Protein AF-0000000084987066 (afdb_homodimer)

Structure (mmCIF, N/CA/C/O backbone):
data_AF-0000000084987066-model_v1
#
loop_
_entity.id
_entity.type
_entity.pdbx_description
1 polymer 'Transcriptional regulator'
#
loop_
_atom_site.group_PDB
_atom_site.id
_atom_site.type_symbol
_atom_site.label_atom_id
_atom_site.label_alt_id
_atom_site.label_comp_id
_atom_site.label_asym_id
_atom_site.label_entity_id
_atom_site.label_seq_id
_atom_site.pdbx_PDB_ins_code
_atom_site.Cartn_x
_atom_site.Cartn_y
_atom_site.Cartn_z
_atom_site.occupancy
_atom_site.B_iso_or_equiv
_atom_site.auth_seq_id
_atom_site.auth_comp_id
_atom_site.auth_asym_id
_atom_site.auth_atom_id
_atom_site.pdbx_PDB_model_num
ATOM 1 N N . MET A 1 1 ? 49.469 -10.219 14.305 1 29.17 1 MET A N 1
ATOM 2 C CA . MET A 1 1 ? 48.156 -10.141 14.938 1 29.17 1 MET A CA 1
ATOM 3 C C . MET A 1 1 ? 47.156 -9.422 14.031 1 29.17 1 MET A C 1
ATOM 5 O O . MET A 1 1 ? 47.281 -8.219 13.812 1 29.17 1 MET A O 1
ATOM 9 N N . THR A 1 2 ? 46.688 -10.094 12.914 1 31.23 2 THR A N 1
ATOM 10 C CA . THR A 1 2 ? 46 -9.719 11.695 1 31.23 2 THR A CA 1
ATOM 11 C C . THR A 1 2 ? 44.562 -9.328 12 1 31.23 2 THR A C 1
ATOM 13 O O . THR A 1 2 ? 43.781 -10.133 12.523 1 31.23 2 THR A O 1
ATOM 16 N N . GLY A 1 3 ? 44.406 -8.203 12.727 1 31.23 3 GLY A N 1
ATOM 17 C CA . GLY A 1 3 ? 43.125 -7.723 13.164 1 31.23 3 GLY A CA 1
ATOM 18 C C . GLY A 1 3 ? 42.062 -7.742 12.055 1 31.23 3 GLY A C 1
ATOM 19 O O . GLY A 1 3 ? 42.156 -6.977 11.094 1 31.23 3 GLY A O 1
ATOM 20 N N . GLY A 1 4 ? 41.562 -8.914 11.68 1 31.06 4 GLY A N 1
ATOM 21 C CA . GLY A 1 4 ? 40.594 -9.156 10.641 1 31.06 4 GLY A CA 1
ATOM 22 C C . GLY A 1 4 ? 39.312 -8.328 10.812 1 31.06 4 GLY A C 1
ATOM 23 O O . GLY A 1 4 ? 38.688 -8.375 11.867 1 31.06 4 GLY A O 1
ATOM 24 N N . ALA A 1 5 ? 39.406 -7.082 10.406 1 34.75 5 ALA A N 1
ATOM 25 C CA . ALA A 1 5 ? 38.25 -6.184 10.375 1 34.75 5 ALA A CA 1
ATOM 26 C C . ALA A 1 5 ? 36.969 -6.941 10.016 1 34.75 5 ALA A C 1
ATOM 28 O O . ALA A 1 5 ? 36.938 -7.652 9.008 1 34.75 5 ALA A O 1
ATOM 29 N N . GLU A 1 6 ? 36.25 -7.453 11.008 1 33.19 6 GLU A N 1
ATOM 30 C CA . GLU A 1 6 ? 34.906 -7.996 10.898 1 33.19 6 GLU A CA 1
ATOM 31 C C . GLU A 1 6 ? 34.031 -7.121 10.008 1 33.19 6 GLU A C 1
ATOM 33 O O . GLU A 1 6 ? 33.969 -5.906 10.195 1 33.19 6 GLU A O 1
ATOM 38 N N . ALA A 1 7 ? 34.156 -7.328 8.695 1 33.84 7 ALA A N 1
ATOM 39 C CA . ALA A 1 7 ? 33.219 -6.793 7.719 1 33.84 7 ALA A CA 1
ATOM 40 C C . ALA A 1 7 ? 31.797 -6.754 8.289 1 33.84 7 ALA A C 1
ATOM 42 O O . ALA A 1 7 ? 31.234 -7.793 8.633 1 33.84 7 ALA A O 1
ATOM 43 N N . GLY A 1 8 ? 31.5 -5.93 9.242 1 29.78 8 GLY A N 1
ATOM 44 C CA . GLY A 1 8 ? 30.156 -5.637 9.695 1 29.78 8 GLY A CA 1
ATOM 45 C C . GLY A 1 8 ? 29.109 -5.754 8.602 1 29.78 8 GLY A C 1
ATOM 46 O O . GLY A 1 8 ? 29.172 -5.023 7.605 1 29.78 8 GLY A O 1
ATOM 47 N N . ASP A 1 9 ? 28.781 -6.941 8.188 1 31.27 9 ASP A N 1
ATOM 48 C CA . ASP A 1 9 ? 27.766 -7.348 7.219 1 31.27 9 ASP A CA 1
ATOM 49 C C . ASP A 1 9 ? 26.516 -6.492 7.352 1 31.27 9 ASP A C 1
ATOM 51 O O . ASP A 1 9 ? 25.672 -6.746 8.219 1 31.27 9 ASP A O 1
ATOM 55 N N . GLY A 1 10 ? 26.641 -5.223 7.523 1 32.5 10 GLY A N 1
ATOM 56 C CA . GLY A 1 10 ? 25.531 -4.277 7.512 1 32.5 10 GLY A CA 1
ATOM 57 C C . GLY A 1 10 ? 24.359 -4.738 6.672 1 32.5 10 GLY A C 1
ATOM 58 O O . GLY A 1 10 ? 24.547 -5.27 5.574 1 32.5 10 GLY A O 1
ATOM 59 N N . ILE A 1 11 ? 23.328 -5.238 7.281 1 32.62 11 ILE A N 1
ATOM 60 C CA . ILE A 1 11 ? 22.047 -5.613 6.684 1 32.62 11 ILE A CA 1
ATOM 61 C C . ILE A 1 11 ? 21.781 -4.746 5.453 1 32.62 11 ILE A C 1
ATOM 63 O O . ILE A 1 11 ? 21.469 -3.562 5.578 1 32.62 11 ILE A O 1
ATOM 67 N N . ILE A 1 12 ? 22.625 -4.52 4.578 1 33.22 12 ILE A N 1
ATOM 68 C CA . ILE A 1 12 ? 22.359 -3.895 3.285 1 33.22 12 ILE A CA 1
ATOM 69 C C . ILE A 1 12 ? 20.953 -4.273 2.805 1 33.22 12 ILE A C 1
ATOM 71 O O . ILE A 1 12 ? 20.625 -5.457 2.732 1 33.22 12 ILE A O 1
ATOM 75 N N . PHE A 1 13 ? 19.891 -3.615 3.238 1 40.06 13 PHE A N 1
ATOM 76 C CA . PHE A 1 13 ? 18.578 -3.703 2.594 1 40.06 13 PHE A CA 1
ATOM 77 C C . PHE A 1 13 ? 18.734 -4.074 1.123 1 40.06 13 PHE A C 1
ATOM 79 O O . PHE A 1 13 ? 19.375 -3.359 0.357 1 40.06 13 PHE A O 1
ATOM 86 N N . LYS A 1 14 ? 19.047 -5.207 0.855 1 45.94 14 LYS A N 1
ATOM 87 C CA . LYS A 1 14 ? 19.141 -5.727 -0.507 1 45.94 14 LYS A CA 1
ATOM 88 C C . LYS A 1 14 ? 17.969 -5.223 -1.358 1 45.94 14 LYS A C 1
ATOM 90 O O . LYS A 1 14 ? 16.812 -5.535 -1.08 1 45.94 14 LYS A O 1
ATOM 95 N N . ARG A 1 15 ? 18.047 -3.918 -1.777 1 50.25 15 ARG A N 1
ATOM 96 C CA . ARG A 1 15 ? 17.156 -3.281 -2.744 1 50.25 15 ARG A CA 1
ATOM 97 C C . ARG A 1 15 ? 16.828 -4.234 -3.889 1 50.25 15 ARG A C 1
ATOM 99 O O . ARG A 1 15 ? 17.703 -4.887 -4.441 1 50.25 15 ARG A O 1
ATOM 106 N N . SER A 1 16 ? 15.672 -4.805 -3.793 1 58.53 16 SER A N 1
ATOM 107 C CA . SER A 1 16 ? 15.188 -5.582 -4.93 1 58.53 16 SER A CA 1
ATOM 108 C C . SER A 1 16 ? 15.398 -4.836 -6.242 1 58.53 16 SER A C 1
ATOM 110 O O . SER A 1 16 ? 15.531 -3.611 -6.25 1 58.53 16 SER A O 1
ATOM 112 N N . SER A 1 17 ? 15.773 -5.41 -7.23 1 76.38 17 SER A N 1
ATOM 113 C CA . SER A 1 17 ? 15.781 -4.816 -8.562 1 76.38 17 SER A CA 1
ATOM 114 C C . SER A 1 17 ? 14.375 -4.406 -8.992 1 76.38 17 SER A C 1
ATOM 116 O O . SER A 1 17 ? 14.211 -3.656 -9.961 1 76.38 17 SER A O 1
ATOM 118 N N . CYS A 1 18 ? 13.406 -4.711 -8.18 1 88.62 18 CYS A N 1
ATOM 119 C CA . CYS A 1 18 ? 12.039 -4.383 -8.562 1 88.62 18 CYS A CA 1
ATOM 120 C C . CYS A 1 18 ? 11.609 -3.047 -7.969 1 88.62 18 CYS A C 1
ATOM 122 O O . CYS A 1 18 ? 11.594 -2.883 -6.746 1 88.62 18 CYS A O 1
ATOM 124 N N . PRO A 1 19 ? 11.336 -2.135 -8.859 1 93.31 19 PRO A N 1
ATOM 125 C CA . PRO A 1 19 ? 10.914 -0.817 -8.383 1 93.31 19 PRO A CA 1
ATOM 126 C C . PRO A 1 19 ? 9.688 -0.884 -7.469 1 93.31 19 PRO A C 1
ATOM 128 O O . PRO A 1 19 ? 9.578 -0.102 -6.52 1 93.31 19 PRO A O 1
ATOM 131 N N . ILE A 1 20 ? 8.82 -1.782 -7.781 1 95.94 20 ILE A N 1
ATOM 132 C CA . ILE A 1 20 ? 7.625 -1.927 -6.957 1 95.94 20 ILE A CA 1
ATOM 133 C C . ILE A 1 20 ? 8.023 -2.367 -5.551 1 95.94 20 ILE A C 1
ATOM 135 O O . ILE A 1 20 ? 7.566 -1.783 -4.562 1 95.94 20 ILE A O 1
ATOM 139 N N . THR A 1 21 ? 8.836 -3.369 -5.465 1 94.38 21 THR A N 1
ATOM 140 C CA . THR A 1 21 ? 9.297 -3.857 -4.172 1 94.38 21 THR A CA 1
ATOM 141 C C . THR A 1 21 ? 9.977 -2.74 -3.383 1 94.38 21 THR A C 1
ATOM 143 O O . THR A 1 21 ? 9.719 -2.57 -2.189 1 94.38 21 THR A O 1
ATOM 146 N N . ASN A 1 22 ? 10.789 -2.031 -4.039 1 93.62 22 ASN A N 1
ATOM 147 C CA . ASN A 1 22 ? 11.508 -0.95 -3.371 1 93.62 22 ASN A CA 1
ATOM 148 C C . ASN A 1 22 ? 10.547 0.111 -2.838 1 93.62 22 ASN A C 1
ATOM 150 O O . ASN A 1 22 ? 10.711 0.597 -1.718 1 93.62 22 ASN A O 1
ATOM 154 N N . GLY A 1 23 ? 9.547 0.51 -3.648 1 96.25 23 GLY A N 1
ATOM 155 C CA . GLY A 1 23 ? 8.539 1.449 -3.184 1 96.25 23 GLY A CA 1
ATOM 156 C C . GLY A 1 23 ? 7.75 0.936 -1.991 1 96.25 23 GLY A C 1
ATOM 157 O O . GLY A 1 23 ? 7.586 1.646 -0.998 1 96.25 23 GLY A O 1
ATOM 158 N N . LEU A 1 24 ? 7.395 -0.315 -2.064 1 96.69 24 LEU A N 1
ATOM 159 C CA . LEU A 1 24 ? 6.566 -0.904 -1.02 1 96.69 24 LEU A CA 1
ATOM 160 C C . LEU A 1 24 ? 7.359 -1.083 0.27 1 96.69 24 LEU A C 1
ATOM 162 O O . LEU A 1 24 ? 6.793 -1.051 1.364 1 96.69 24 LEU A O 1
ATOM 166 N N . ASN A 1 25 ? 8.648 -1.229 0.191 1 94.44 25 ASN A N 1
ATOM 167 C CA . ASN A 1 25 ? 9.5 -1.259 1.375 1 94.44 25 ASN A CA 1
ATOM 168 C C . ASN A 1 25 ? 9.469 0.073 2.121 1 94.44 25 ASN A C 1
ATOM 170 O O . ASN A 1 25 ? 9.719 0.119 3.328 1 94.44 25 ASN A O 1
ATOM 174 N N . ILE A 1 26 ? 9.18 1.08 1.419 1 95.44 26 ILE A N 1
ATOM 175 C CA . ILE A 1 26 ? 9.227 2.42 1.994 1 95.44 26 ILE A CA 1
ATOM 176 C C . ILE A 1 26 ? 7.828 2.832 2.449 1 95.44 26 ILE A C 1
ATOM 178 O O . ILE A 1 26 ? 7.648 3.322 3.566 1 95.44 26 ILE A O 1
ATOM 182 N N . PHE A 1 27 ? 6.812 2.586 1.582 1 97.5 27 PHE A N 1
ATOM 183 C CA . PHE A 1 27 ? 5.52 3.17 1.909 1 97.5 27 PHE A CA 1
ATOM 184 C C . PHE A 1 27 ? 4.406 2.135 1.779 1 97.5 27 PHE A C 1
ATOM 186 O O . PHE A 1 27 ? 3.227 2.482 1.762 1 97.5 27 PHE A O 1
ATOM 193 N N . GLY A 1 28 ? 4.762 0.882 1.722 1 97.31 28 GLY A N 1
ATOM 194 C CA . GLY A 1 28 ? 3.793 -0.178 1.495 1 97.31 28 GLY A CA 1
ATOM 195 C C . GLY A 1 28 ? 2.99 -0.526 2.732 1 97.31 28 GLY A C 1
ATOM 196 O O . GLY A 1 28 ? 2.73 -1.701 3.002 1 97.31 28 GLY A O 1
ATOM 197 N N . ASP A 1 29 ? 2.695 0.32 3.529 1 96.38 29 ASP A N 1
ATOM 198 C CA . ASP A 1 29 ? 1.824 0.114 4.684 1 96.38 29 ASP A CA 1
ATOM 199 C C . ASP A 1 29 ? 0.725 1.172 4.738 1 96.38 29 ASP A C 1
ATOM 201 O O . ASP A 1 29 ? 0.918 2.299 4.277 1 96.38 29 ASP A O 1
ATOM 205 N N . LYS A 1 30 ? -0.384 0.82 5.367 1 96.69 30 LYS A N 1
ATOM 206 C CA . LYS A 1 30 ? -1.609 1.614 5.363 1 96.69 30 LYS A CA 1
ATOM 207 C C . LYS A 1 30 ? -1.379 2.984 5.996 1 96.69 30 LYS A C 1
ATOM 209 O O . LYS A 1 30 ? -1.751 4.008 5.422 1 96.69 30 LYS A O 1
ATOM 214 N N . TRP A 1 31 ? -0.742 3.033 7.129 1 96.75 31 TRP A N 1
ATOM 215 C CA . TRP A 1 31 ? -0.639 4.277 7.883 1 96.75 31 TRP A CA 1
ATOM 216 C C . TRP A 1 31 ? 0.273 5.273 7.168 1 96.75 31 TRP A C 1
ATOM 218 O O . TRP A 1 31 ? 0.019 6.48 7.184 1 96.75 31 TRP A O 1
ATOM 228 N N . THR A 1 32 ? 1.315 4.805 6.527 1 97.75 32 THR A N 1
ATOM 229 C CA . THR A 1 32 ? 2.184 5.684 5.754 1 97.75 32 THR A CA 1
ATOM 230 C C . THR A 1 32 ? 1.396 6.387 4.648 1 97.75 32 THR A C 1
ATOM 232 O O . THR A 1 32 ? 1.463 7.609 4.516 1 97.75 32 THR A O 1
ATOM 235 N N . LEU A 1 33 ? 0.604 5.645 4.004 1 98.31 33 LEU A N 1
ATOM 236 C CA . LEU A 1 33 ? -0.152 6.195 2.883 1 98.31 33 LEU A CA 1
ATOM 237 C C . LEU A 1 33 ? -1.27 7.105 3.377 1 98.31 33 LEU A C 1
ATOM 239 O O . LEU A 1 33 ? -1.591 8.109 2.73 1 98.31 33 LEU A O 1
ATOM 243 N N . LEU A 1 34 ? -1.86 6.828 4.52 1 97.38 34 LEU A N 1
ATOM 244 C CA . LEU A 1 34 ? -2.906 7.684 5.07 1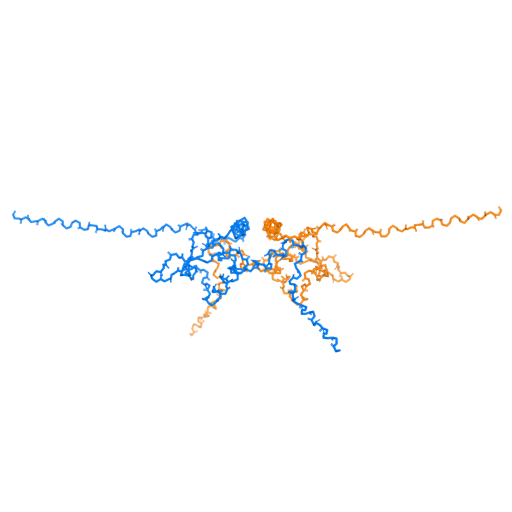 97.38 34 LEU A CA 1
ATOM 245 C C . LEU A 1 34 ? -2.324 9.008 5.555 1 97.38 34 LEU A C 1
ATOM 247 O O . LEU A 1 34 ? -2.947 10.062 5.391 1 97.38 34 LEU A O 1
ATOM 251 N N . VAL A 1 35 ? -1.15 8.945 6.113 1 98.12 35 VAL A N 1
ATOM 252 C CA . VAL A 1 35 ? -0.502 10.18 6.535 1 98.12 35 VAL A CA 1
ATOM 253 C C . VAL A 1 35 ? -0.144 11.023 5.312 1 98.12 35 VAL A C 1
ATOM 255 O O . VAL A 1 35 ? -0.321 12.242 5.316 1 98.12 35 VAL A O 1
ATOM 258 N N . ILE A 1 36 ? 0.372 10.398 4.266 1 98.44 36 ILE A N 1
ATOM 259 C CA . ILE A 1 36 ? 0.684 11.109 3.031 1 98.44 36 ILE A CA 1
ATOM 260 C C . ILE A 1 36 ? -0.589 11.727 2.455 1 98.44 36 ILE A C 1
ATOM 262 O O . ILE A 1 36 ? -0.575 12.867 1.982 1 98.44 36 ILE A O 1
ATOM 266 N N . ARG A 1 37 ? -1.688 10.992 2.479 1 97.44 37 ARG A N 1
ATOM 267 C CA . ARG A 1 37 ? -2.971 11.531 2.037 1 97.44 37 ARG A CA 1
ATOM 268 C C . ARG A 1 37 ? -3.326 12.797 2.803 1 97.44 37 ARG A C 1
ATOM 270 O O . ARG A 1 37 ? -3.717 13.805 2.201 1 97.44 37 ARG A O 1
ATOM 277 N N . ASP A 1 38 ? -3.221 12.719 4.105 1 97.5 38 ASP A N 1
ATOM 278 C CA . ASP A 1 38 ? -3.535 13.875 4.934 1 97.5 38 ASP A CA 1
ATOM 279 C C . ASP A 1 38 ? -2.658 15.07 4.562 1 97.5 38 ASP A C 1
ATOM 281 O O . ASP A 1 38 ? -3.135 16.203 4.512 1 97.5 38 ASP A O 1
ATOM 285 N N . LEU A 1 39 ? -1.396 14.805 4.309 1 98.25 39 LEU A N 1
ATOM 286 C CA . LEU A 1 39 ? -0.481 15.859 3.895 1 98.25 39 LEU A CA 1
ATOM 287 C C . LEU A 1 39 ? -0.905 16.453 2.557 1 98.25 39 LEU A C 1
ATOM 289 O O . LEU A 1 39 ? -0.875 17.672 2.375 1 98.25 39 LEU A O 1
ATOM 293 N N . VAL A 1 40 ? -1.271 15.633 1.678 1 97.31 40 VAL A N 1
ATOM 294 C CA . VAL A 1 40 ? -1.738 16.062 0.365 1 97.31 40 VAL A CA 1
ATOM 295 C C . VAL A 1 40 ? -2.996 16.922 0.52 1 97.31 40 VAL A C 1
ATOM 297 O O . VAL A 1 40 ? -3.197 17.875 -0.223 1 97.31 40 VAL A O 1
ATOM 300 N N . LEU A 1 41 ? -3.809 16.609 1.486 1 95.56 41 LEU A N 1
ATOM 301 C CA . LEU A 1 41 ? -5.062 17.312 1.735 1 95.56 41 LEU A CA 1
ATOM 302 C C . LEU A 1 41 ? -4.824 18.594 2.527 1 95.56 41 LEU A C 1
ATOM 304 O O . LEU A 1 41 ? -5.77 19.297 2.861 1 95.56 41 LEU A O 1
ATOM 308 N N . GLY A 1 42 ? -3.596 18.812 2.959 1 96.25 42 GLY A N 1
ATOM 309 C CA . GLY A 1 42 ? -3.262 20.125 3.504 1 96.25 42 GLY A CA 1
ATOM 310 C C . GLY A 1 42 ? -2.93 20.078 4.984 1 96.25 42 GLY A C 1
ATOM 311 O O . GLY A 1 42 ? -2.568 21.109 5.57 1 96.25 42 GLY A O 1
ATOM 312 N N . LYS A 1 43 ? -3.021 18.984 5.582 1 97.25 43 LYS A N 1
ATOM 313 C CA . LYS A 1 43 ? -2.611 18.875 6.98 1 97.25 43 LYS A CA 1
ATOM 314 C C . LYS A 1 43 ? -1.098 19.016 7.117 1 97.25 43 LYS A C 1
ATOM 316 O O . LYS A 1 43 ? -0.347 18.594 6.234 1 97.25 43 LYS A O 1
ATOM 321 N N . ARG A 1 44 ? -0.669 19.562 8.297 1 97.94 44 ARG A N 1
ATOM 322 C CA . ARG A 1 44 ? 0.754 19.875 8.391 1 97.94 44 ARG A CA 1
ATOM 323 C C . ARG A 1 44 ? 1.289 19.562 9.789 1 97.94 44 ARG A C 1
ATOM 325 O O . ARG A 1 44 ? 2.492 19.359 9.969 1 97.94 44 ARG A O 1
ATOM 332 N N . ARG A 1 45 ? 0.417 19.547 10.773 1 98 45 ARG A N 1
ATOM 333 C CA . ARG A 1 45 ? 0.875 19.438 12.156 1 98 45 ARG A CA 1
ATOM 334 C C . ARG A 1 45 ? 0.387 18.156 12.805 1 98 45 ARG A C 1
ATOM 336 O O . ARG A 1 45 ? -0.592 17.547 12.352 1 98 45 ARG A O 1
ATOM 343 N N . TYR A 1 46 ? 1.085 17.797 13.953 1 97.56 46 TYR A N 1
ATOM 344 C CA . TYR A 1 46 ? 0.771 16.562 14.664 1 97.56 46 TYR A CA 1
ATOM 345 C C . TYR A 1 46 ? -0.702 16.516 15.047 1 97.56 46 TYR A C 1
ATOM 347 O O . TYR A 1 46 ? -1.368 15.5 14.852 1 97.56 46 TYR A O 1
ATOM 355 N N . ALA A 1 47 ? -1.162 17.609 15.492 1 96.5 47 ALA A N 1
ATOM 356 C CA . ALA A 1 47 ? -2.549 17.688 15.945 1 96.5 47 ALA A CA 1
ATOM 357 C C . ALA A 1 47 ? -3.518 17.469 14.781 1 96.5 47 ALA A C 1
ATOM 359 O O . ALA A 1 47 ? -4.598 16.906 14.969 1 96.5 47 ALA A O 1
ATOM 360 N N . ASP A 1 48 ? -3.156 17.953 13.578 1 96.69 48 ASP A N 1
ATOM 361 C CA . ASP A 1 48 ? -3.977 17.766 12.383 1 96.69 48 ASP A CA 1
ATOM 362 C C . ASP A 1 48 ? -4.125 16.281 12.062 1 96.69 48 ASP A C 1
ATOM 364 O O . ASP A 1 48 ? -5.223 15.805 11.773 1 96.69 48 ASP A O 1
ATOM 368 N N . PHE A 1 49 ? -3.004 15.523 12.188 1 97.44 49 PHE A N 1
ATOM 369 C CA . PHE A 1 49 ? -2.959 14.125 11.789 1 97.44 49 PHE A CA 1
ATOM 370 C C . PHE A 1 49 ? -3.742 13.258 12.773 1 97.44 49 PHE A C 1
ATOM 372 O O . PHE A 1 49 ? -4.492 12.375 12.359 1 97.44 49 PHE A O 1
ATOM 379 N N . ILE A 1 50 ? -3.549 13.562 14.031 1 96.12 50 ILE A N 1
ATOM 380 C CA . ILE A 1 50 ? -4.129 12.711 15.062 1 96.12 50 ILE A CA 1
ATOM 381 C C . ILE A 1 50 ? -5.648 12.852 15.062 1 96.12 50 ILE A C 1
ATOM 383 O O . ILE A 1 50 ? -6.367 11.977 15.547 1 96.12 50 ILE A O 1
ATOM 387 N N . SER A 1 51 ? -6.195 13.945 14.469 1 94 51 SER A N 1
ATOM 388 C CA . SER A 1 51 ? -7.625 14.227 14.461 1 94 51 SER A CA 1
ATOM 389 C C . SER A 1 51 ? -8.312 13.602 13.258 1 94 51 SER A C 1
ATOM 391 O O . SER A 1 51 ? -9.531 13.672 13.125 1 94 51 SER A O 1
ATOM 393 N N . SER A 1 52 ? -7.547 12.992 12.406 1 92.38 52 SER A N 1
ATOM 394 C CA . SER A 1 52 ? -8.148 12.359 11.234 1 92.38 52 SER A CA 1
ATOM 395 C C . SER A 1 52 ? -9.133 11.266 11.648 1 92.38 52 SER A C 1
ATOM 397 O O . SER A 1 52 ? -8.938 10.602 12.664 1 92.38 52 SER A O 1
ATOM 399 N N . PRO A 1 53 ? -10.125 10.977 10.797 1 89.75 53 PRO A N 1
ATOM 400 C CA . PRO A 1 53 ? -11.219 10.078 11.164 1 89.75 53 PRO A CA 1
ATOM 401 C C . PRO A 1 53 ? -10.75 8.625 11.328 1 89.75 53 PRO A C 1
ATOM 403 O O . PRO A 1 53 ? -11.422 7.832 11.992 1 89.75 53 PRO A O 1
ATOM 406 N N . GLU A 1 54 ? -9.648 8.312 10.766 1 90.44 54 GLU A N 1
ATOM 407 C CA . GLU A 1 54 ? -9.172 6.934 10.859 1 90.44 54 GLU A CA 1
ATOM 408 C C . GLU A 1 54 ? -8.664 6.617 12.266 1 90.44 54 GLU A C 1
ATOM 410 O O . GLU A 1 54 ? -8.445 5.449 12.602 1 90.44 54 GLU A O 1
ATOM 415 N N . ASN A 1 55 ? -8.469 7.598 13.047 1 91.44 55 ASN A N 1
ATOM 416 C CA . ASN A 1 55 ? -8.148 7.461 14.461 1 91.44 55 ASN A CA 1
ATOM 417 C C . ASN A 1 55 ? -6.852 6.68 14.672 1 91.44 55 ASN A C 1
ATOM 419 O O . ASN A 1 55 ? -6.82 5.711 15.43 1 91.44 55 ASN A O 1
ATOM 423 N N . ILE A 1 56 ? -5.859 7.18 14.094 1 94.5 56 ILE A N 1
ATOM 424 C CA . ILE A 1 56 ? -4.535 6.594 14.258 1 94.5 56 ILE A CA 1
ATOM 425 C C . ILE A 1 56 ? -4.062 6.781 15.703 1 94.5 56 ILE A C 1
ATOM 427 O O . ILE A 1 56 ? -4.266 7.844 16.297 1 94.5 56 ILE A O 1
ATOM 431 N N . ALA A 1 57 ? -3.49 5.738 16.312 1 96.75 57 ALA A N 1
ATOM 432 C CA . ALA A 1 57 ? -2.91 5.863 17.641 1 96.75 57 ALA A CA 1
ATOM 433 C C . ALA A 1 57 ? -1.713 6.809 17.641 1 96.75 57 ALA A C 1
ATOM 435 O O . ALA A 1 57 ? -0.923 6.812 16.688 1 96.75 57 ALA A O 1
ATOM 436 N N . SER A 1 58 ? -1.561 7.52 18.766 1 96.69 58 SER A N 1
ATOM 437 C CA . SER A 1 58 ? -0.526 8.547 18.844 1 96.69 58 SER A CA 1
ATOM 438 C C . SER A 1 58 ? 0.863 7.949 18.656 1 96.69 58 SER A C 1
ATOM 440 O O . SER A 1 58 ? 1.712 8.547 17.984 1 96.69 58 SER A O 1
ATOM 442 N N . ASN A 1 59 ? 1.129 6.844 19.25 1 97.25 59 ASN A N 1
ATOM 443 C CA . ASN A 1 59 ? 2.445 6.23 19.125 1 97.25 59 ASN A CA 1
ATOM 444 C C . ASN A 1 59 ? 2.709 5.77 17.688 1 97.25 59 ASN A C 1
ATOM 446 O O . ASN A 1 59 ? 3.84 5.848 17.203 1 97.25 59 ASN A O 1
ATOM 450 N N . ILE A 1 60 ? 1.67 5.262 17.062 1 97.25 60 ILE A N 1
ATOM 451 C CA . ILE A 1 60 ? 1.808 4.84 15.664 1 97.25 60 ILE A CA 1
ATOM 452 C C . ILE A 1 60 ? 2.062 6.059 14.781 1 97.25 60 ILE A C 1
ATOM 454 O O . ILE A 1 60 ? 2.92 6.02 13.898 1 97.25 60 ILE A O 1
ATOM 458 N N . LEU A 1 61 ? 1.337 7.082 15.039 1 97.94 61 LEU A N 1
ATOM 459 C CA . LEU A 1 61 ? 1.517 8.305 14.258 1 97.94 61 LEU A CA 1
ATOM 460 C C . LEU A 1 61 ? 2.945 8.82 14.383 1 97.94 61 LEU A C 1
ATOM 462 O O . LEU A 1 61 ? 3.584 9.148 13.383 1 97.94 61 LEU A O 1
ATOM 466 N N . ALA A 1 62 ? 3.43 8.938 15.617 1 97.88 62 ALA A N 1
ATOM 467 C CA . ALA A 1 62 ? 4.785 9.43 15.859 1 97.88 62 ALA A CA 1
ATOM 468 C C . ALA A 1 62 ? 5.812 8.594 15.102 1 97.88 62 ALA A C 1
ATOM 470 O O . ALA A 1 62 ? 6.715 9.133 14.461 1 97.88 62 ALA A O 1
ATOM 471 N N . ASP A 1 63 ? 5.68 7.348 15.188 1 97.62 63 ASP A N 1
ATOM 472 C CA . ASP A 1 63 ? 6.57 6.418 14.5 1 97.62 63 ASP A CA 1
ATOM 473 C C . ASP A 1 63 ? 6.504 6.613 12.992 1 97.62 63 ASP A C 1
ATOM 475 O O . ASP A 1 63 ? 7.535 6.633 12.312 1 97.62 63 ASP A O 1
ATOM 479 N N . ARG A 1 64 ? 5.328 6.758 12.445 1 97.5 64 ARG A N 1
ATOM 480 C CA . ARG A 1 64 ? 5.148 6.918 11.008 1 97.5 64 ARG A CA 1
ATOM 481 C C . ARG A 1 64 ? 5.77 8.227 10.523 1 97.5 64 ARG A C 1
ATOM 483 O O . ARG A 1 64 ? 6.41 8.258 9.469 1 97.5 64 ARG A O 1
ATOM 490 N N . LEU A 1 65 ? 5.535 9.258 11.227 1 98.06 65 LEU A N 1
ATOM 491 C CA . LEU A 1 65 ? 6.109 10.547 10.844 1 98.06 65 LEU A CA 1
ATOM 492 C C . LEU A 1 65 ? 7.633 10.477 10.836 1 98.06 65 LEU A C 1
ATOM 494 O O . LEU A 1 65 ? 8.273 11.008 9.922 1 98.06 65 LEU A O 1
ATOM 498 N N . LYS A 1 66 ? 8.195 9.852 11.82 1 97.75 66 LYS A N 1
ATOM 499 C CA . LYS A 1 66 ? 9.648 9.672 11.875 1 97.75 66 LYS A CA 1
ATOM 500 C C . LYS A 1 66 ? 10.141 8.852 10.688 1 97.75 66 LYS A C 1
ATOM 502 O O . LYS A 1 66 ? 11.141 9.203 10.055 1 97.75 66 LYS A O 1
ATOM 507 N N . ARG A 1 67 ? 9.469 7.809 10.375 1 97.44 67 ARG A N 1
ATOM 508 C CA . ARG A 1 67 ? 9.836 6.945 9.258 1 97.44 67 ARG A CA 1
ATOM 509 C C . ARG A 1 67 ? 9.742 7.695 7.93 1 97.44 67 ARG A C 1
ATOM 511 O O . ARG A 1 67 ? 10.594 7.531 7.059 1 97.44 67 ARG A O 1
ATOM 518 N N . LEU A 1 68 ? 8.703 8.445 7.805 1 98.12 68 LEU A N 1
ATOM 519 C CA . LEU A 1 68 ? 8.523 9.234 6.586 1 98.12 68 LEU A CA 1
ATOM 520 C C . LEU A 1 68 ? 9.648 10.242 6.418 1 98.12 68 LEU A C 1
ATOM 522 O O . LEU A 1 68 ? 10.117 10.469 5.301 1 98.12 68 LEU A O 1
ATOM 526 N N . GLU A 1 69 ? 9.992 10.844 7.539 1 98.19 69 GLU A N 1
ATOM 527 C CA . GLU A 1 69 ? 11.102 11.797 7.504 1 98.19 69 GLU A CA 1
ATOM 528 C C . GLU A 1 69 ? 12.414 11.102 7.148 1 98.19 69 GLU A C 1
ATOM 530 O O . GLU A 1 69 ? 13.156 11.57 6.285 1 98.19 69 GLU A O 1
ATOM 535 N N . THR A 1 70 ? 12.719 9.977 7.773 1 97.25 70 THR A N 1
ATOM 536 C CA . THR A 1 70 ? 13.938 9.211 7.543 1 97.25 70 THR A CA 1
ATOM 537 C C . THR A 1 70 ? 14.016 8.742 6.094 1 97.25 70 THR A C 1
ATOM 539 O O . THR A 1 70 ? 15.094 8.719 5.496 1 97.25 70 THR A O 1
ATOM 542 N N . ALA A 1 71 ? 12.844 8.406 5.5 1 96.81 71 ALA A N 1
ATOM 543 C CA . ALA A 1 71 ? 12.781 7.91 4.129 1 96.81 71 ALA A CA 1
ATOM 544 C C . ALA A 1 71 ? 12.836 9.055 3.123 1 96.81 71 ALA A C 1
ATOM 546 O O . ALA A 1 71 ? 12.883 8.828 1.912 1 96.81 71 ALA A O 1
ATOM 547 N N . GLY A 1 72 ? 12.758 10.258 3.629 1 97.75 72 GLY A N 1
ATOM 548 C CA . GLY A 1 72 ? 12.883 11.43 2.771 1 97.75 72 GLY A CA 1
ATOM 549 C C . GLY A 1 72 ? 11.578 11.805 2.086 1 97.75 72 GLY A C 1
ATOM 550 O O . GLY A 1 72 ? 11.586 12.523 1.084 1 97.75 72 GLY A O 1
ATOM 551 N N . LEU A 1 73 ? 10.508 11.32 2.557 1 98.5 73 LEU A N 1
ATOM 552 C CA . LEU A 1 73 ? 9.211 11.625 1.959 1 98.5 73 LEU A CA 1
ATOM 553 C C . LEU A 1 73 ? 8.641 12.914 2.533 1 98.5 73 LEU A C 1
ATOM 555 O O . LEU A 1 73 ? 7.816 13.57 1.896 1 98.5 73 LEU A O 1
ATOM 559 N N . VAL A 1 74 ? 9.023 13.227 3.779 1 98.5 74 VAL A N 1
ATOM 560 C CA . VAL A 1 74 ? 8.531 14.414 4.477 1 98.5 74 VAL A CA 1
ATOM 561 C C . VAL A 1 74 ? 9.695 15.133 5.156 1 98.5 74 VAL A C 1
ATOM 563 O O . VAL A 1 74 ? 10.711 14.508 5.48 1 98.5 74 VAL A O 1
ATOM 566 N N . CYS A 1 75 ? 9.531 16.359 5.234 1 98.38 75 CYS A N 1
ATOM 567 C CA . CYS A 1 75 ? 10.469 17.188 5.988 1 98.38 75 CYS A CA 1
ATOM 568 C C . CYS A 1 75 ? 9.789 17.844 7.18 1 98.38 75 CYS A C 1
ATOM 570 O O . CYS A 1 75 ? 8.688 18.391 7.051 1 98.38 75 CYS A O 1
ATOM 572 N N . ARG A 1 76 ? 10.406 17.703 8.32 1 97.75 76 ARG A N 1
ATOM 573 C CA . ARG A 1 76 ? 9.953 18.406 9.516 1 97.75 76 ARG A CA 1
ATOM 574 C C . ARG A 1 76 ? 10.625 19.766 9.641 1 97.75 76 ARG A C 1
ATOM 576 O O . ARG A 1 76 ? 11.852 19.859 9.602 1 97.75 76 ARG A O 1
ATOM 583 N N . ARG A 1 77 ? 9.844 20.766 9.773 1 97.44 77 ARG A N 1
ATOM 584 C CA . ARG A 1 77 ? 10.469 22.078 9.875 1 97.44 77 ARG A CA 1
ATOM 585 C C . ARG A 1 77 ? 9.812 22.906 10.969 1 97.44 77 ARG A C 1
ATOM 587 O O . ARG A 1 77 ? 8.641 22.703 11.305 1 97.44 77 ARG A O 1
ATOM 594 N N . VAL A 1 78 ? 10.57 23.875 11.477 1 97.06 78 VAL A N 1
ATOM 595 C CA . VAL A 1 78 ? 10.062 24.797 12.492 1 97.06 78 VAL A CA 1
ATOM 596 C C . VAL A 1 78 ? 9.211 25.875 11.836 1 97.06 78 VAL A C 1
ATOM 598 O O . VAL A 1 78 ? 9.648 26.531 10.898 1 97.06 78 VAL A O 1
ATOM 601 N N . TYR A 1 79 ? 7.984 26.031 12.289 1 96 79 TYR A N 1
ATOM 602 C CA . TYR A 1 79 ? 7.141 27.078 11.727 1 96 79 TYR A CA 1
ATOM 603 C C . TYR A 1 79 ? 6.887 28.188 12.742 1 96 79 TYR A C 1
ATOM 605 O O . TYR A 1 79 ? 6.375 29.25 12.398 1 96 79 TYR A O 1
ATOM 613 N N . GLN A 1 80 ? 7.156 27.938 13.992 1 95.56 80 GLN A N 1
ATOM 614 C CA . GLN A 1 80 ? 7.102 28.906 15.086 1 95.56 80 GLN A CA 1
ATOM 615 C C . GLN A 1 80 ? 8.32 28.766 15.992 1 95.56 80 GLN A C 1
ATOM 617 O O . GLN A 1 80 ? 8.695 27.656 16.375 1 95.56 80 GLN A O 1
ATOM 622 N N . GLN A 1 81 ? 8.938 29.828 16.297 1 96.19 81 GLN A N 1
ATOM 623 C CA . GLN A 1 81 ? 10.188 29.781 17.062 1 96.19 81 GLN A CA 1
ATOM 624 C C . GLN A 1 81 ? 9.93 29.906 18.562 1 96.19 81 GLN A C 1
ATOM 626 O O . GLN A 1 81 ? 10.641 29.312 19.359 1 96.19 81 GLN A O 1
ATOM 631 N N . LYS A 1 82 ? 8.867 30.688 18.938 1 94 82 LYS A N 1
ATOM 632 C CA . LYS A 1 82 ? 8.586 30.906 20.359 1 94 82 LYS A CA 1
ATOM 633 C C . LYS A 1 82 ? 7.098 30.703 20.656 1 94 82 LYS A C 1
ATOM 635 O O . LYS A 1 82 ? 6.27 31.531 20.281 1 94 82 LYS A O 1
ATOM 640 N N . PRO A 1 83 ? 6.66 29.672 21.312 1 96.25 83 PRO A N 1
ATOM 641 C CA . PRO A 1 83 ? 7.48 28.484 21.516 1 96.25 83 PRO A CA 1
ATOM 642 C C . PRO A 1 83 ? 7.801 27.75 20.219 1 96.25 83 PRO A C 1
ATOM 644 O O . PRO A 1 83 ? 7.168 28 19.188 1 96.25 83 PRO A O 1
ATOM 647 N N . VAL A 1 84 ? 8.836 26.922 20.312 1 97.25 84 VAL A N 1
ATOM 648 C CA . VAL A 1 84 ? 9.227 26.203 19.109 1 97.25 84 VAL A CA 1
ATOM 649 C C . VAL A 1 84 ? 8.125 25.219 18.719 1 97.25 84 VAL A C 1
ATOM 651 O O . VAL A 1 84 ? 7.668 24.422 19.547 1 97.25 84 VAL A O 1
ATOM 654 N N . ARG A 1 85 ? 7.609 25.344 17.547 1 96.75 85 ARG A N 1
ATOM 655 C CA . ARG A 1 85 ? 6.613 24.438 17 1 96.75 85 ARG A CA 1
ATOM 656 C C . ARG A 1 85 ? 7.035 23.922 15.625 1 96.75 85 ARG A C 1
ATOM 658 O O . ARG A 1 85 ? 7.691 24.641 14.867 1 96.75 85 ARG A O 1
ATOM 665 N N . TYR A 1 86 ? 6.582 22.688 15.328 1 97.75 86 TYR A N 1
ATOM 666 C CA . TYR A 1 86 ? 7.023 22.016 14.109 1 97.75 86 TYR A CA 1
ATOM 667 C C . TYR A 1 86 ? 5.84 21.703 13.203 1 97.75 86 TYR A C 1
ATOM 669 O O . TYR A 1 86 ? 4.719 21.516 13.68 1 97.75 86 TYR A O 1
ATOM 677 N N . GLU A 1 87 ? 6.129 21.719 11.898 1 98.44 87 GLU A N 1
ATOM 678 C CA . GLU A 1 87 ? 5.176 21.234 10.906 1 98.44 87 GLU A CA 1
ATOM 679 C C . GLU A 1 87 ? 5.84 20.266 9.93 1 98.44 87 GLU A C 1
ATOM 681 O O . GLU A 1 87 ? 7.07 20.188 9.867 1 98.44 87 GLU A O 1
ATOM 686 N N . TYR A 1 88 ? 5.086 19.547 9.25 1 98.56 88 TYR A N 1
ATOM 687 C CA . TYR A 1 88 ? 5.547 18.562 8.273 1 98.56 88 TYR A CA 1
ATOM 688 C C . TYR A 1 88 ? 5.121 18.969 6.863 1 98.56 88 TYR A C 1
ATOM 690 O O . TYR A 1 88 ? 3.973 19.359 6.645 1 98.56 88 TYR A O 1
ATOM 698 N N . VAL A 1 89 ? 6.055 18.828 5.957 1 98.38 89 VAL A N 1
ATOM 699 C CA . VAL A 1 89 ? 5.785 19.172 4.566 1 98.38 89 VAL A CA 1
ATOM 700 C C . VAL A 1 89 ? 6.289 18.062 3.645 1 98.38 89 VAL A C 1
ATOM 702 O O . VAL A 1 89 ? 7.34 17.469 3.895 1 98.38 89 VAL A O 1
ATOM 705 N N . LEU A 1 90 ? 5.57 17.859 2.566 1 98.5 90 LEU A N 1
ATOM 706 C CA . LEU A 1 90 ? 5.973 16.844 1.601 1 98.5 90 LEU A CA 1
ATOM 707 C C . LEU A 1 90 ? 7.215 17.281 0.831 1 98.5 90 LEU A C 1
ATOM 709 O O . LEU A 1 90 ? 7.324 18.453 0.442 1 98.5 90 LEU A O 1
ATOM 713 N N . THR A 1 91 ? 8.133 16.359 0.689 1 98.5 91 THR A N 1
ATOM 714 C CA . THR A 1 91 ? 9.195 16.562 -0.286 1 98.5 91 THR A CA 1
ATOM 715 C C . THR A 1 91 ? 8.719 16.203 -1.691 1 98.5 91 THR A C 1
ATOM 717 O O . THR A 1 91 ? 7.551 15.844 -1.883 1 98.5 91 THR A O 1
ATOM 720 N N . GLU A 1 92 ? 9.672 16.344 -2.678 1 97.94 92 GLU A N 1
ATOM 721 C CA . GLU A 1 92 ? 9.344 15.883 -4.023 1 97.94 92 GLU A CA 1
ATOM 722 C C . GLU A 1 92 ? 9.047 14.383 -4.039 1 97.94 92 GLU A C 1
ATOM 724 O O . GLU A 1 92 ? 8.086 13.945 -4.664 1 97.94 92 GLU A O 1
ATOM 729 N N . LYS A 1 93 ? 9.875 13.664 -3.357 1 97.94 93 LYS A N 1
ATOM 730 C CA . LYS A 1 93 ? 9.711 12.219 -3.23 1 97.94 93 LYS A CA 1
ATOM 731 C C . LYS A 1 93 ? 8.344 11.867 -2.645 1 97.94 93 LYS A C 1
ATOM 733 O O . LYS A 1 93 ? 7.691 10.922 -3.094 1 97.94 93 LYS A O 1
ATOM 738 N N . GLY A 1 94 ? 7.922 12.594 -1.653 1 98.5 94 GLY A N 1
ATOM 739 C CA . GLY A 1 94 ? 6.613 12.414 -1.042 1 98.5 94 GLY A CA 1
ATOM 740 C C . GLY A 1 94 ? 5.473 12.828 -1.95 1 98.5 94 GLY A C 1
ATOM 741 O O . GLY A 1 94 ? 4.465 12.117 -2.051 1 98.5 94 GLY A O 1
ATOM 742 N N . ASN A 1 95 ? 5.633 13.945 -2.596 1 98.38 95 ASN A N 1
ATOM 743 C CA . ASN A 1 95 ? 4.613 14.469 -3.496 1 98.38 95 ASN A CA 1
ATOM 744 C C . ASN A 1 95 ? 4.348 13.516 -4.66 1 98.38 95 ASN A C 1
ATOM 746 O O . ASN A 1 95 ? 3.219 13.422 -5.148 1 98.38 95 ASN A O 1
ATOM 750 N N . ASP A 1 96 ? 5.367 12.836 -5.023 1 98.5 96 ASP A N 1
ATOM 751 C CA . ASP A 1 96 ? 5.27 11.945 -6.176 1 98.5 96 ASP A CA 1
ATOM 752 C C . ASP A 1 96 ? 4.449 10.703 -5.84 1 98.5 96 ASP A C 1
ATOM 754 O O . ASP A 1 96 ? 4.215 9.859 -6.703 1 98.5 96 ASP A O 1
ATOM 758 N N . LEU A 1 97 ? 3.91 10.633 -4.676 1 98.62 97 LEU A N 1
ATOM 759 C CA . LEU A 1 97 ? 3.016 9.547 -4.309 1 98.62 97 LEU A CA 1
ATOM 760 C C . LEU A 1 97 ? 1.564 9.906 -4.605 1 98.62 97 LEU A C 1
ATOM 762 O O . LEU A 1 97 ? 0.674 9.062 -4.5 1 98.62 97 LEU A O 1
ATOM 766 N N . LYS A 1 98 ? 1.317 11.094 -4.984 1 98.62 98 LYS A N 1
ATOM 767 C CA . LYS A 1 98 ? -0.038 11.539 -5.301 1 98.62 98 LYS A CA 1
ATOM 768 C C . LYS A 1 98 ? -0.688 10.617 -6.336 1 98.62 98 LYS A C 1
ATOM 770 O O . LYS A 1 98 ? -1.832 10.195 -6.16 1 98.62 98 LYS A O 1
ATOM 775 N N . PRO A 1 99 ? 0.04 10.234 -7.422 1 98.75 99 PRO A N 1
ATOM 776 C CA . PRO A 1 99 ? -0.587 9.336 -8.398 1 98.75 99 PRO A CA 1
ATOM 777 C C . PRO A 1 99 ? -0.959 7.984 -7.793 1 98.75 99 PRO A C 1
ATOM 779 O O . PRO A 1 99 ? -1.947 7.371 -8.203 1 98.75 99 PRO A O 1
ATOM 782 N N . VAL A 1 100 ? -0.202 7.512 -6.902 1 98.81 100 VAL A N 1
ATOM 783 C CA . VAL A 1 100 ? -0.509 6.258 -6.215 1 98.81 100 VAL A CA 1
ATOM 784 C C . VAL A 1 100 ? -1.811 6.406 -5.43 1 98.81 100 VAL A C 1
ATOM 786 O O . VAL A 1 100 ? -2.711 5.57 -5.547 1 98.81 100 VAL A O 1
ATOM 789 N N . LEU A 1 101 ? -1.937 7.48 -4.664 1 98.56 101 LEU A N 1
ATOM 790 C CA . LEU A 1 101 ? -3.143 7.742 -3.887 1 98.56 101 LEU A CA 1
ATOM 791 C C . LEU A 1 101 ? -4.355 7.891 -4.797 1 98.56 101 LEU A C 1
ATOM 793 O O . LEU A 1 101 ? -5.445 7.422 -4.469 1 98.56 101 LEU A O 1
ATOM 797 N N . GLU A 1 102 ? -4.156 8.555 -5.879 1 98.38 102 GLU A N 1
ATOM 798 C CA . GLU A 1 102 ? -5.246 8.742 -6.832 1 98.38 102 GLU A CA 1
ATOM 799 C C . GLU A 1 102 ? -5.73 7.406 -7.383 1 98.38 102 GLU A C 1
ATOM 801 O O . GLU A 1 102 ? -6.938 7.191 -7.531 1 98.38 102 GLU A O 1
ATOM 806 N N . ALA A 1 103 ? -4.805 6.535 -7.719 1 98.69 103 ALA A N 1
ATOM 807 C CA . ALA A 1 103 ? -5.172 5.211 -8.211 1 98.69 103 ALA A CA 1
ATOM 808 C C . ALA A 1 103 ? -5.938 4.422 -7.156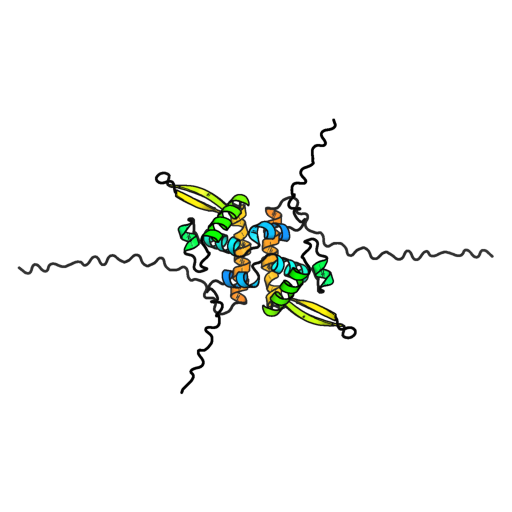 1 98.69 103 ALA A C 1
ATOM 810 O O . ALA A 1 103 ? -6.918 3.744 -7.465 1 98.69 103 ALA A O 1
ATOM 811 N N . ILE A 1 104 ? -5.527 4.543 -5.98 1 98.25 104 ILE A N 1
ATOM 812 C CA . ILE A 1 104 ? -6.215 3.865 -4.887 1 98.25 104 ILE A CA 1
ATOM 813 C C . ILE A 1 104 ? -7.621 4.441 -4.73 1 98.25 104 ILE A C 1
ATOM 815 O O . ILE A 1 104 ? -8.586 3.695 -4.543 1 98.25 104 ILE A O 1
ATOM 819 N N . SER A 1 105 ? -7.703 5.73 -4.773 1 96.81 105 SER A N 1
ATOM 820 C CA . SER A 1 105 ? -9 6.387 -4.66 1 96.81 105 SER A CA 1
ATOM 821 C C . SER A 1 105 ? -9.961 5.895 -5.738 1 96.81 105 SER A C 1
ATOM 823 O O . SER A 1 105 ? -11.125 5.598 -5.449 1 96.81 105 SER A O 1
ATOM 825 N N . ARG A 1 106 ? -9.5 5.797 -6.934 1 97.25 106 ARG A N 1
ATOM 826 C CA . ARG A 1 106 ? -10.328 5.328 -8.039 1 97.25 106 ARG A CA 1
ATOM 827 C C . ARG A 1 106 ? -10.797 3.895 -7.801 1 97.25 106 ARG A C 1
ATOM 829 O O . ARG A 1 106 ? -11.961 3.566 -8.047 1 97.25 106 ARG A O 1
ATOM 836 N N . TRP A 1 107 ? -9.891 3.076 -7.398 1 97.94 107 TRP A N 1
ATOM 837 C CA . TRP A 1 107 ? -10.25 1.7 -7.074 1 97.94 107 TRP A CA 1
ATOM 838 C C . TRP A 1 107 ? -11.32 1.657 -5.988 1 97.94 107 TRP A C 1
ATOM 840 O O . TRP A 1 107 ? -12.312 0.931 -6.113 1 97.94 107 TRP A O 1
ATOM 850 N N . GLY A 1 108 ? -11.062 2.371 -4.906 1 95.81 108 GLY A N 1
ATOM 851 C CA . GLY A 1 108 ? -12.016 2.412 -3.811 1 95.81 108 GLY A CA 1
ATOM 852 C C . GLY A 1 108 ? -13.398 2.861 -4.242 1 95.81 108 GLY A C 1
ATOM 853 O O . GLY A 1 108 ? -14.406 2.287 -3.818 1 95.81 108 GLY A O 1
ATOM 854 N N . LYS A 1 109 ? -13.453 3.889 -5.031 1 94.44 109 LYS A N 1
ATOM 855 C CA . LYS A 1 109 ? -14.727 4.406 -5.516 1 94.44 109 LYS A CA 1
ATOM 856 C C . LYS A 1 109 ? -15.484 3.35 -6.32 1 94.44 109 LYS A C 1
ATOM 858 O O . LYS A 1 109 ? -16.703 3.266 -6.246 1 94.44 109 LYS A O 1
ATOM 863 N N . LYS A 1 110 ? -14.781 2.572 -7.027 1 95.62 110 LYS A N 1
ATOM 864 C CA . LYS A 1 110 ? -15.398 1.563 -7.887 1 95.62 110 LYS A CA 1
ATOM 865 C C . LYS A 1 110 ? -15.844 0.351 -7.074 1 95.62 110 LYS A C 1
ATOM 867 O O . LYS A 1 110 ? -16.938 -0.187 -7.305 1 95.62 110 LYS A O 1
ATOM 872 N N . HIS A 1 111 ? -15.086 -0.049 -6.113 1 95.44 111 HIS A N 1
ATOM 873 C CA . HIS A 1 111 ? -15.281 -1.381 -5.551 1 95.44 111 HIS A CA 1
ATOM 874 C C . HIS A 1 111 ? -15.711 -1.305 -4.09 1 95.44 111 HIS A C 1
ATOM 876 O O . HIS A 1 111 ? -16 -2.33 -3.471 1 95.44 111 HIS A O 1
ATOM 882 N N . CYS A 1 112 ? -15.742 -0.17 -3.574 1 87.56 112 CYS A N 1
ATOM 883 C CA . CYS A 1 112 ? -16.219 -0.002 -2.205 1 87.56 112 CYS A CA 1
ATOM 884 C C . CYS A 1 112 ? -17.469 0.858 -2.164 1 87.56 112 CYS A C 1
ATOM 886 O O . CYS A 1 112 ? -17.406 2.064 -1.919 1 87.56 112 CYS A O 1
ATOM 888 N N . PRO A 1 113 ? -18.578 0.241 -2.408 1 74.19 113 PRO A N 1
ATOM 889 C CA . PRO A 1 113 ? -19.828 1.003 -2.418 1 74.19 113 PRO A CA 1
ATOM 890 C C . PRO A 1 113 ? -20.141 1.644 -1.066 1 74.19 113 PRO A C 1
ATOM 892 O O . PRO A 1 113 ? -19.75 1.11 -0.024 1 74.19 113 PRO A O 1
ATOM 895 N N . GLY A 1 114 ? -20.828 2.785 -1.049 1 63.62 114 GLY A N 1
ATOM 896 C CA . GLY A 1 114 ? -21.281 3.527 0.118 1 63.62 114 GLY A CA 1
ATOM 897 C C . GLY A 1 114 ? -20.203 4.434 0.697 1 63.62 114 GLY A C 1
ATOM 898 O O . GLY A 1 114 ? -20.328 4.922 1.821 1 63.62 114 GLY A O 1
ATOM 899 N N . THR A 1 115 ? -19.031 4.234 0.168 1 52.88 115 THR A N 1
ATOM 900 C CA . THR A 1 115 ? -18 5.152 0.654 1 52.88 115 THR A CA 1
ATOM 901 C C . THR A 1 115 ? -18.266 6.566 0.15 1 52.88 115 THR A C 1
ATOM 903 O O . THR A 1 115 ? -18.641 6.762 -1.008 1 52.88 115 THR A O 1
ATOM 906 N N . ASP A 1 116 ? -18.828 7.395 0.959 1 47.72 116 ASP A N 1
ATOM 907 C CA . ASP A 1 116 ? -19.094 8.805 0.671 1 47.72 116 ASP A CA 1
ATOM 908 C C . ASP A 1 116 ? -17.781 9.578 0.518 1 47.72 116 ASP A C 1
ATOM 910 O O . ASP A 1 116 ? -16.828 9.359 1.274 1 47.72 116 ASP A O 1
ATOM 914 N N . VAL A 1 117 ? -17.406 9.961 -0.688 1 43.56 117 VAL A N 1
ATOM 915 C CA . VAL A 1 117 ? -16.312 10.906 -0.889 1 43.56 117 VAL A CA 1
ATOM 916 C C . VAL A 1 117 ? -16.406 12.031 0.136 1 43.56 117 VAL A C 1
ATOM 918 O O . VAL A 1 117 ? -17.516 12.484 0.465 1 43.56 117 VAL A O 1
ATOM 921 N N . PHE A 1 118 ? -15.594 12.133 0.988 1 39.16 118 PHE A N 1
ATOM 922 C CA . PHE A 1 118 ? -15.586 13.242 1.937 1 39.16 118 PHE A CA 1
ATOM 923 C C . PHE A 1 118 ? -15.766 14.57 1.217 1 39.16 118 PHE A C 1
ATOM 925 O O . PHE A 1 118 ? -15.039 14.883 0.273 1 39.16 118 PHE A O 1
ATOM 932 N N . ARG A 1 119 ? -16.953 14.945 0.902 1 36.72 119 ARG A N 1
ATOM 933 C CA . ARG A 1 119 ? -17.141 16.344 0.533 1 36.72 119 ARG A CA 1
ATOM 934 C C . ARG A 1 119 ? -16.219 17.25 1.325 1 36.72 119 ARG A C 1
ATOM 936 O O . ARG A 1 119 ? -15.984 17.031 2.516 1 36.72 119 ARG A O 1
ATOM 943 N N . PRO A 1 120 ? -15.281 18 0.708 1 32.44 120 PRO A N 1
ATOM 944 C CA . PRO A 1 120 ? -14.555 18.969 1.526 1 32.44 120 PRO A CA 1
ATOM 945 C C . PRO A 1 120 ? -15.398 19.531 2.662 1 32.44 120 PRO A C 1
ATOM 947 O O . PRO A 1 120 ? -16.562 19.859 2.461 1 32.44 120 PRO A O 1
ATOM 950 N N . VAL A 1 121 ? -15.281 19.062 3.812 1 33.25 121 VAL A N 1
ATOM 951 C CA . VAL A 1 121 ? -15.969 19.703 4.926 1 33.25 121 VAL A CA 1
ATOM 952 C C . VAL A 1 121 ? -15.969 21.219 4.727 1 33.25 121 VAL A C 1
ATOM 954 O O . VAL A 1 121 ? -14.945 21.812 4.371 1 33.25 121 VAL A O 1
ATOM 957 N N . ASP A 1 122 ? -16.969 21.75 4.188 1 33.38 122 ASP A N 1
ATOM 958 C CA . ASP A 1 122 ? -17.125 23.203 4.191 1 33.38 122 ASP A CA 1
ATOM 959 C C . ASP A 1 122 ? -16.516 23.797 5.461 1 33.38 122 ASP A C 1
ATOM 961 O O . ASP A 1 122 ? -16.656 23.234 6.547 1 33.38 122 ASP A O 1
ATOM 965 N N . PRO A 1 123 ? -15.367 24.5 5.367 1 35.34 123 PRO A N 1
ATOM 966 C CA . PRO A 1 123 ? -14.906 25.125 6.613 1 35.34 123 PRO A CA 1
ATOM 967 C C . PRO A 1 123 ? -16.062 25.469 7.559 1 35.34 123 PRO A C 1
ATOM 969 O O . PRO A 1 123 ? -17.172 25.734 7.109 1 35.34 123 PRO A O 1
ATOM 972 N N . PRO A 1 124 ? -16.031 24.781 8.68 1 35.22 124 PRO A N 1
ATOM 973 C CA . PRO A 1 124 ? -17.141 25.188 9.531 1 35.22 124 PRO A CA 1
ATOM 974 C C . PRO A 1 124 ? -17.547 26.641 9.312 1 35.22 124 PRO A C 1
ATOM 976 O O . PRO A 1 124 ? -16.688 27.5 9.047 1 35.22 124 PRO A O 1
ATOM 979 N N . ALA A 1 125 ? -18.688 26.875 8.742 1 40.53 125 ALA A N 1
ATOM 980 C CA . ALA A 1 125 ? -19.141 28.266 8.602 1 40.53 125 ALA A CA 1
ATOM 981 C C . ALA A 1 125 ? -18.719 29.109 9.789 1 40.53 125 ALA A C 1
ATOM 983 O O . ALA A 1 125 ? -18.797 28.672 10.938 1 40.53 125 ALA A O 1
ATOM 984 N N . LEU A 1 126 ? -17.672 29.906 9.617 1 39.5 126 LEU A N 1
ATOM 985 C CA . LEU A 1 126 ? -17.328 30.859 10.672 1 39.5 126 LEU A CA 1
ATOM 986 C C . LEU A 1 126 ? -18.578 31.328 11.406 1 39.5 126 LEU A C 1
ATOM 988 O O . LEU A 1 126 ? -19.641 31.5 10.789 1 39.5 126 LEU A O 1
ATOM 992 N N . PRO A 1 127 ? -18.719 30.969 12.641 1 38.47 127 PRO A N 1
ATOM 993 C CA . PRO A 1 127 ? -19.922 31.484 13.32 1 38.47 127 PRO A CA 1
ATOM 994 C C . PRO A 1 127 ? -20.25 32.906 12.914 1 38.47 127 PRO A C 1
ATOM 996 O O . PRO A 1 127 ? -19.359 33.781 12.867 1 38.47 127 PRO A O 1
ATOM 999 N N . VAL A 1 128 ? -21.031 33.156 11.859 1 37.78 128 VAL A N 1
ATOM 1000 C CA . VAL A 1 128 ? -21.469 34.531 11.57 1 37.78 128 VAL A CA 1
ATOM 1001 C C . VAL A 1 128 ? -21.766 35.25 12.875 1 37.78 128 VAL A C 1
ATOM 1003 O O . VAL A 1 128 ? -22.453 34.719 13.75 1 37.78 128 VAL A O 1
ATOM 1006 N N . SER A 1 129 ? -20.797 35.969 13.375 1 39.53 129 SER A N 1
ATOM 1007 C CA . SER A 1 129 ? -21.047 36.844 14.5 1 39.53 129 SER A CA 1
ATOM 1008 C C . SER A 1 129 ? -22.422 37.531 14.367 1 39.53 129 SER A C 1
ATOM 1010 O O . SER A 1 129 ? -22.688 38.219 13.375 1 39.53 129 SER A O 1
ATOM 1012 N N . LYS A 1 130 ? -23.531 36.906 14.766 1 41.91 130 LYS A N 1
ATOM 1013 C CA . LYS A 1 130 ? -24.766 37.656 14.922 1 41.91 130 LYS A CA 1
ATOM 1014 C C . LYS A 1 130 ? -24.531 39.031 15.562 1 41.91 130 LYS A C 1
ATOM 1016 O O . LYS A 1 130 ? -24.109 39.094 16.719 1 41.91 130 LYS A O 1
ATOM 1021 N N . THR A 1 131 ? -23.875 39.969 14.852 1 38.66 131 THR A N 1
ATOM 1022 C CA . THR A 1 131 ? -23.969 41.344 15.375 1 38.66 131 THR A CA 1
ATOM 1023 C C . THR A 1 131 ? -25.422 41.688 15.742 1 38.66 131 THR A C 1
ATOM 1025 O O . THR A 1 131 ? -26.297 41.656 14.883 1 38.66 131 THR A O 1
ATOM 1028 N N . GLY A 1 132 ? -25.922 41.125 16.922 1 33.94 132 GLY A N 1
ATOM 1029 C CA . GLY A 1 132 ? -27.156 41.562 17.562 1 33.94 132 GLY A CA 1
ATOM 1030 C C . GLY A 1 132 ? -27.281 43.094 17.594 1 33.94 132 GLY A C 1
ATOM 1031 O O . GLY A 1 132 ? -26.484 43.781 18.219 1 33.94 132 GLY A O 1
ATOM 1032 N N . SER A 1 133 ? -27.5 43.75 16.438 1 39.03 133 SER A N 1
ATOM 1033 C CA . SER A 1 133 ? -27.922 45.156 16.469 1 39.03 133 SER A CA 1
ATOM 1034 C C . SER A 1 133 ? -29.047 45.344 17.484 1 39.03 133 SER A C 1
ATOM 1036 O O . SER A 1 133 ? -30.172 44.875 17.266 1 39.03 133 SER A O 1
ATOM 1038 N N . THR A 1 134 ? -28.766 45.25 18.781 1 38.94 134 THR A N 1
ATOM 1039 C CA . THR A 1 134 ? -29.672 45.781 19.812 1 38.94 134 THR A CA 1
ATOM 1040 C C . THR A 1 134 ? -30.109 47.188 19.469 1 38.94 134 THR A C 1
ATOM 1042 O O . THR A 1 134 ? -29.281 48.094 19.453 1 38.94 134 THR A O 1
ATOM 1045 N N . ASN A 1 135 ? -30.984 47.406 18.453 1 39.22 135 ASN A N 1
ATOM 1046 C CA . ASN A 1 135 ? -31.688 48.656 18.312 1 39.22 135 ASN A CA 1
ATOM 1047 C C . ASN A 1 135 ? -32.312 49.125 19.641 1 39.22 135 ASN A C 1
ATOM 1049 O O . ASN A 1 135 ? -33.219 48.438 20.156 1 39.22 135 ASN A O 1
ATOM 1053 N N . SER A 1 136 ? -31.5 49.656 20.562 1 39.62 136 SER A N 1
ATOM 1054 C CA . SER A 1 136 ? -31.984 50.469 21.672 1 39.62 136 SER A CA 1
ATOM 1055 C C . SER A 1 136 ? -33 51.469 21.203 1 39.62 136 SER A C 1
ATOM 1057 O O . SER A 1 136 ? -32.688 52.406 20.453 1 39.62 136 SER A O 1
ATOM 1059 N N . ASP A 1 137 ? -34.188 51 20.812 1 36.97 137 ASP A N 1
ATOM 1060 C CA . ASP A 1 137 ? -35.312 51.969 20.719 1 36.97 137 ASP A CA 1
ATOM 1061 C C . ASP A 1 137 ? -35.438 52.781 21.984 1 36.97 137 ASP A C 1
ATOM 1063 O O . ASP A 1 137 ? -35.75 52.25 23.062 1 36.97 137 ASP A O 1
ATOM 1067 N N . PHE A 1 138 ? -34.406 53.688 22.328 1 38.12 138 PHE A N 1
ATOM 1068 C CA . PHE A 1 138 ? -34.625 54.781 23.266 1 38.12 138 PHE A CA 1
ATOM 1069 C C . PHE A 1 138 ? -35.875 55.594 22.859 1 38.12 138 PHE A C 1
ATOM 1071 O O . PHE A 1 138 ? -35.844 56.344 21.891 1 38.12 138 PHE A O 1
ATOM 1078 N N . ASN A 1 139 ? -37.062 54.938 22.719 1 35.03 139 ASN A N 1
ATOM 1079 C CA . ASN A 1 139 ? -38.25 55.781 22.75 1 35.03 139 ASN A CA 1
ATOM 1080 C C . ASN A 1 139 ? -38.281 56.656 24.016 1 35.03 139 ASN A C 1
ATOM 1082 O O . ASN A 1 139 ? -38.375 56.125 25.125 1 35.03 139 ASN A O 1
ATOM 1086 N N . ASP A 1 140 ? -37.406 57.594 24.047 1 27.72 140 ASP A N 1
ATOM 1087 C CA . ASP A 1 140 ? -37.969 58.781 24.688 1 27.72 140 ASP A CA 1
ATOM 1088 C C . ASP A 1 140 ? -39.125 59.375 23.875 1 27.72 140 ASP A C 1
ATOM 1090 O O . ASP A 1 140 ? -39.125 59.312 22.641 1 27.72 140 ASP A O 1
ATOM 1094 N N . MET B 1 1 ? -40.375 -14.367 29.5 1 28.81 1 MET B N 1
ATOM 1095 C CA . MET B 1 1 ? -38.906 -14.305 29.703 1 28.81 1 MET B CA 1
ATOM 1096 C C . MET B 1 1 ? -38.188 -14.094 28.375 1 28.81 1 MET B C 1
ATOM 1098 O O . MET B 1 1 ? -38.031 -15.039 27.594 1 28.81 1 MET B O 1
ATOM 1102 N N . THR B 1 2 ? -38.469 -12.992 27.656 1 33.12 2 THR B N 1
ATOM 1103 C CA . THR B 1 2 ? -38.219 -12.648 26.266 1 33.12 2 THR B CA 1
ATOM 1104 C C . THR B 1 2 ? -36.719 -12.406 26.031 1 33.12 2 THR B C 1
ATOM 1106 O O . THR B 1 2 ? -36.156 -11.477 26.594 1 33.12 2 THR B O 1
ATOM 1109 N N . GLY B 1 3 ? -35.938 -13.508 26.094 1 28.98 3 GLY B N 1
ATOM 1110 C CA . GLY B 1 3 ? -34.469 -13.484 25.984 1 28.98 3 GLY B CA 1
ATOM 1111 C C . GLY B 1 3 ? -34 -12.727 24.75 1 28.98 3 GLY B C 1
ATOM 1112 O O . GLY B 1 3 ? -34.188 -13.188 23.625 1 28.98 3 GLY B O 1
ATOM 1113 N N . GLY B 1 4 ? -34.188 -11.484 24.734 1 31.06 4 GLY B N 1
ATOM 1114 C CA . GLY B 1 4 ? -33.781 -10.656 23.609 1 31.06 4 GLY B CA 1
ATOM 1115 C C . GLY B 1 4 ? -32.344 -10.875 23.203 1 31.06 4 GLY B C 1
ATOM 1116 O O . GLY B 1 4 ? -31.438 -10.781 24.047 1 31.06 4 GLY B O 1
ATOM 1117 N N . ALA B 1 5 ? -32.094 -11.844 22.297 1 32.66 5 ALA B N 1
ATOM 1118 C CA . ALA B 1 5 ? -30.828 -12.086 21.641 1 32.66 5 ALA B CA 1
ATOM 1119 C C . ALA B 1 5 ? -30.094 -10.773 21.359 1 32.66 5 ALA B C 1
ATOM 1121 O O . ALA B 1 5 ? -30.641 -9.891 20.688 1 32.66 5 ALA B O 1
ATOM 1122 N N . GLU B 1 6 ? -29.422 -10.219 22.312 1 29.97 6 GLU B N 1
ATOM 1123 C CA . GLU B 1 6 ? -28.5 -9.109 22.078 1 29.97 6 GLU B CA 1
ATOM 1124 C C . GLU B 1 6 ? -27.688 -9.328 20.812 1 29.97 6 GLU B C 1
ATOM 1126 O O . GLU B 1 6 ? -27.016 -10.352 20.656 1 29.97 6 GLU B O 1
ATOM 1131 N N . ALA B 1 7 ? -28.328 -9.055 19.672 1 32.53 7 ALA B N 1
ATOM 1132 C CA . ALA B 1 7 ? -27.625 -9.008 18.391 1 32.53 7 ALA B CA 1
ATOM 1133 C C . ALA B 1 7 ? -26.172 -8.594 18.578 1 32.53 7 ALA B C 1
ATOM 1135 O O . ALA B 1 7 ? -25.875 -7.633 19.281 1 32.53 7 ALA B O 1
ATOM 1136 N N . GLY B 1 8 ? -25.281 -9.516 18.672 1 29.59 8 GLY B N 1
ATOM 1137 C CA . GLY B 1 8 ? -23.828 -9.406 18.688 1 29.59 8 GLY B CA 1
ATOM 1138 C C . GLY B 1 8 ? -23.312 -8.18 17.969 1 29.59 8 GLY B C 1
ATOM 1139 O O . GLY B 1 8 ? -23.781 -7.863 16.875 1 29.59 8 GLY B O 1
ATOM 1140 N N . ASP B 1 9 ? -23.141 -7.078 18.656 1 32.44 9 ASP B N 1
ATOM 1141 C CA . ASP B 1 9 ? -22.484 -5.848 18.219 1 32.44 9 ASP B CA 1
ATOM 1142 C C . ASP B 1 9 ? -21.375 -6.148 17.219 1 32.44 9 ASP B C 1
ATOM 1144 O O . ASP B 1 9 ? -20.25 -6.488 17.609 1 32.44 9 ASP B O 1
ATOM 1148 N N . GLY B 1 10 ? -21.609 -7.051 16.328 1 31.62 10 GLY B N 1
ATOM 1149 C CA . GLY B 1 10 ? -20.703 -7.414 15.25 1 31.62 10 GLY B CA 1
ATOM 1150 C C . GLY B 1 10 ? -19.797 -6.27 14.828 1 31.62 10 GLY B C 1
ATOM 1151 O O . GLY B 1 10 ? -20.25 -5.133 14.688 1 31.62 10 GLY B O 1
ATOM 1152 N N . ILE B 1 11 ? -18.578 -6.266 15.266 1 32.78 11 ILE B N 1
ATOM 1153 C CA . ILE B 1 11 ? -17.484 -5.375 14.859 1 32.78 11 ILE B CA 1
ATOM 1154 C C . ILE B 1 11 ? -17.734 -4.871 13.445 1 32.78 11 ILE B C 1
ATOM 1156 O O . ILE B 1 11 ? -17.578 -5.617 12.477 1 32.78 11 ILE B O 1
ATOM 1160 N N . ILE B 1 12 ? -18.828 -4.387 13.086 1 32.91 12 ILE B N 1
ATOM 1161 C CA . ILE B 1 12 ? -19.094 -3.703 11.828 1 32.91 12 ILE B CA 1
ATOM 1162 C C . ILE B 1 12 ? -17.859 -2.91 11.406 1 32.91 12 ILE B C 1
ATOM 1164 O O . ILE B 1 12 ? -17.328 -2.098 12.172 1 32.91 12 ILE B O 1
ATOM 1168 N N . PHE B 1 13 ? -16.828 -3.451 10.781 1 39.72 13 PHE B N 1
ATOM 1169 C CA . PHE B 1 13 ? -15.773 -2.723 10.094 1 39.72 13 PHE B CA 1
ATOM 1170 C C . PHE B 1 13 ? -16.281 -1.368 9.609 1 39.72 13 PHE B C 1
ATOM 1172 O O . PHE B 1 13 ? -17.188 -1.301 8.781 1 39.72 13 PHE B O 1
ATOM 1179 N N . LYS B 1 14 ? -16.469 -0.503 10.453 1 45.31 14 LYS B N 1
ATOM 1180 C CA . LYS B 1 14 ? -16.891 0.856 10.125 1 45.31 14 LYS B CA 1
ATOM 1181 C C . LYS B 1 14 ? -16.125 1.384 8.906 1 45.31 14 LYS B C 1
ATOM 1183 O O . LYS B 1 14 ? -14.914 1.553 8.953 1 45.31 14 LYS B O 1
ATOM 1188 N N . ARG B 1 15 ? -16.531 0.931 7.68 1 49.97 15 ARG B N 1
ATOM 1189 C CA . ARG B 1 15 ? -16.094 1.426 6.379 1 49.97 15 ARG B CA 1
ATOM 1190 C C . ARG B 1 15 ? -15.977 2.947 6.383 1 49.97 15 ARG B C 1
ATOM 1192 O O . ARG B 1 15 ? -16.875 3.641 6.871 1 49.97 15 ARG B O 1
ATOM 1199 N N . SER B 1 16 ? -14.781 3.426 6.504 1 58.28 16 SER B N 1
ATOM 1200 C CA . SER B 1 16 ? -14.555 4.859 6.332 1 58.28 16 SER B CA 1
ATOM 1201 C C . SER B 1 16 ? -15.281 5.387 5.098 1 58.28 16 SER B C 1
ATOM 1203 O O . SER B 1 16 ? -15.586 4.621 4.176 1 58.28 16 SER B O 1
ATOM 1205 N N . SER B 1 17 ? -15.859 6.449 5.113 1 76.38 17 SER B N 1
ATOM 1206 C CA . SER B 1 17 ? -16.375 7.117 3.924 1 76.38 17 SER B CA 1
ATOM 1207 C C . SER B 1 17 ? -15.266 7.426 2.932 1 76.38 17 SER B C 1
ATOM 1209 O O . SER B 1 17 ? -15.531 7.754 1.774 1 76.38 17 SER B O 1
ATOM 1211 N N . CYS B 1 18 ? -14.047 7.148 3.307 1 88.62 18 CYS B N 1
ATOM 1212 C CA . CYS B 1 18 ? -12.93 7.449 2.42 1 88.62 18 CYS B CA 1
ATOM 1213 C C . CYS B 1 18 ? -12.562 6.238 1.571 1 88.62 18 CYS B C 1
ATOM 1215 O O . CYS B 1 18 ? -12.203 5.191 2.104 1 88.62 18 CYS B O 1
ATOM 1217 N N . PRO B 1 19 ? -12.727 6.43 0.284 1 93.38 19 PRO B N 1
ATOM 1218 C CA . PRO B 1 19 ? -12.391 5.316 -0.61 1 93.38 19 PRO B CA 1
ATOM 1219 C C . PRO B 1 19 ? -10.953 4.836 -0.441 1 93.38 19 PRO B C 1
ATOM 1221 O O . PRO B 1 19 ? -10.68 3.641 -0.569 1 93.38 19 PRO B O 1
ATOM 1224 N N . ILE B 1 20 ? -10.094 5.766 -0.185 1 95.94 20 ILE B N 1
ATOM 1225 C CA . ILE B 1 20 ? -8.695 5.395 0.005 1 95.9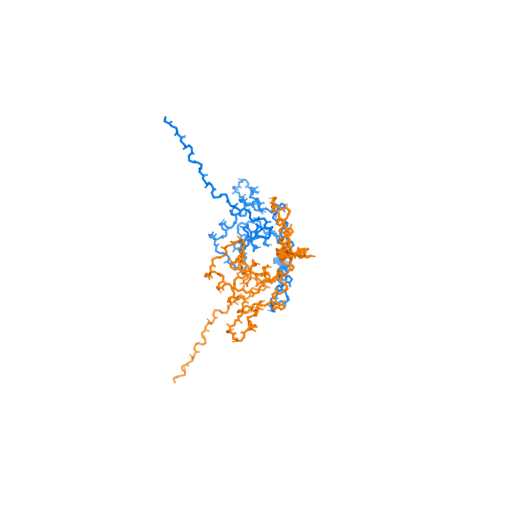4 20 ILE B CA 1
ATOM 1226 C C . ILE B 1 20 ? -8.562 4.496 1.234 1 95.94 20 ILE B C 1
ATOM 1228 O O . ILE B 1 20 ? -7.922 3.443 1.174 1 95.94 20 ILE B O 1
ATOM 1232 N N . THR B 1 21 ? -9.148 4.91 2.311 1 94.38 21 THR B N 1
ATOM 1233 C CA . THR B 1 21 ? -9.102 4.125 3.537 1 94.38 21 THR B CA 1
ATOM 1234 C C . THR B 1 21 ? -9.672 2.727 3.307 1 94.38 21 THR B C 1
ATOM 1236 O O . THR B 1 21 ? -9.086 1.733 3.742 1 94.38 21 THR B O 1
ATOM 1239 N N . ASN B 1 22 ? -10.742 2.678 2.65 1 93.62 22 ASN B N 1
ATOM 1240 C CA . ASN B 1 22 ? -11.383 1.39 2.393 1 93.62 22 ASN B CA 1
ATOM 1241 C C . ASN B 1 22 ? -10.484 0.479 1.557 1 93.62 22 ASN B C 1
ATOM 1243 O O . ASN B 1 22 ? -10.367 -0.715 1.838 1 93.62 22 ASN B O 1
ATOM 1247 N N . GLY B 1 23 ? -9.867 1.026 0.489 1 96.19 23 GLY B N 1
ATOM 1248 C CA . GLY B 1 23 ? -8.922 0.252 -0.299 1 96.19 23 GLY B CA 1
ATOM 1249 C C . GLY B 1 23 ? -7.738 -0.242 0.508 1 96.19 23 GLY B C 1
ATOM 1250 O O . GLY B 1 23 ? -7.387 -1.423 0.449 1 96.19 23 GLY B O 1
ATOM 1251 N N . LEU B 1 24 ? -7.219 0.627 1.335 1 96.69 24 LEU B N 1
ATOM 1252 C CA . LEU B 1 24 ? -6.027 0.299 2.109 1 96.69 24 LEU B CA 1
ATOM 1253 C C . LEU B 1 24 ? -6.352 -0.724 3.195 1 96.69 24 LEU B C 1
ATOM 1255 O O . LEU B 1 24 ? -5.484 -1.507 3.592 1 96.69 24 LEU B O 1
ATOM 1259 N N . ASN B 1 25 ? -7.559 -0.764 3.658 1 94.44 25 ASN B N 1
ATOM 1260 C CA . ASN B 1 25 ? -7.984 -1.802 4.59 1 94.44 25 ASN B CA 1
ATOM 1261 C C . ASN B 1 25 ? -7.934 -3.186 3.951 1 94.44 25 ASN B C 1
ATOM 1263 O O . ASN B 1 25 ? -7.797 -4.191 4.648 1 94.44 25 ASN B O 1
ATOM 1267 N N . ILE B 1 26 ? -8.031 -3.213 2.691 1 95.44 26 ILE B N 1
ATOM 1268 C CA . ILE B 1 26 ? -8.102 -4.48 1.976 1 95.44 26 ILE B CA 1
ATOM 1269 C C . ILE B 1 26 ? -6.719 -4.867 1.469 1 95.44 26 ILE B C 1
ATOM 1271 O O . ILE B 1 26 ? -6.277 -6.004 1.646 1 95.44 26 ILE B O 1
ATOM 1275 N N . PHE B 1 27 ? -5.992 -3.885 0.87 1 97.44 27 PHE B N 1
ATOM 1276 C CA . PHE B 1 27 ? -4.77 -4.289 0.19 1 97.44 27 PHE B CA 1
ATOM 1277 C C . PHE B 1 27 ? -3.605 -3.389 0.584 1 97.44 27 PHE B C 1
ATOM 1279 O O . PHE B 1 27 ? -2.557 -3.402 -0.061 1 97.44 27 PHE B O 1
ATOM 1286 N N . GLY B 1 28 ? -3.768 -2.639 1.642 1 97.31 28 GLY B N 1
ATOM 1287 C CA . GLY B 1 28 ? -2.762 -1.671 2.049 1 97.31 28 GLY B CA 1
ATOM 1288 C C . GLY B 1 28 ? -1.579 -2.303 2.758 1 97.31 28 GLY B C 1
ATOM 1289 O O . GLY B 1 28 ? -1.102 -1.778 3.768 1 97.31 28 GLY B O 1
ATOM 1290 N N . ASP B 1 29 ? -1.162 -3.375 2.406 1 96.31 29 ASP B N 1
ATOM 1291 C CA . ASP B 1 29 ? 0.04 -4.016 2.928 1 96.31 29 ASP B CA 1
ATOM 1292 C C . ASP B 1 29 ? 0.923 -4.535 1.796 1 96.31 29 ASP B C 1
ATOM 1294 O O . ASP B 1 29 ? 0.425 -4.887 0.725 1 96.31 29 ASP B O 1
ATOM 1298 N N . LYS B 1 30 ? 2.211 -4.637 2.08 1 96.56 30 LYS B N 1
ATOM 1299 C CA . LYS B 1 30 ? 3.236 -4.93 1.082 1 96.56 30 LYS B CA 1
ATOM 1300 C C . LYS B 1 30 ? 2.996 -6.285 0.429 1 96.56 30 LYS B C 1
ATOM 1302 O O . LYS B 1 30 ? 3.01 -6.402 -0.798 1 96.56 30 LYS B O 1
ATOM 1307 N N . TRP B 1 31 ? 2.738 -7.309 1.204 1 96.69 31 TRP B N 1
ATOM 1308 C CA . TRP B 1 31 ? 2.68 -8.664 0.673 1 96.69 31 TRP B CA 1
ATOM 1309 C C . TRP B 1 31 ? 1.449 -8.852 -0.207 1 96.69 31 TRP B C 1
ATOM 1311 O O . TRP B 1 31 ? 1.502 -9.562 -1.216 1 96.69 31 TRP B O 1
ATOM 1321 N N . THR B 1 32 ? 0.352 -8.219 0.129 1 97.75 32 THR B N 1
ATOM 1322 C CA . THR B 1 32 ? -0.837 -8.289 -0.712 1 97.75 32 THR B CA 1
ATOM 1323 C C . THR B 1 32 ? -0.547 -7.73 -2.104 1 97.75 32 THR B C 1
ATOM 1325 O O . THR B 1 32 ? -0.838 -8.375 -3.111 1 97.75 32 THR B O 1
ATOM 1328 N N . LEU B 1 33 ? 0.103 -6.652 -2.125 1 98.31 33 LEU B N 1
ATOM 1329 C CA . LEU B 1 33 ? 0.38 -5.992 -3.396 1 98.31 33 LEU B CA 1
ATOM 1330 C C . LEU B 1 33 ? 1.441 -6.754 -4.184 1 98.31 33 LEU B C 1
ATOM 1332 O O . LEU B 1 33 ? 1.393 -6.801 -5.414 1 98.31 33 LEU B O 1
ATOM 1336 N N . LEU B 1 34 ? 2.393 -7.391 -3.523 1 97.38 34 LEU B N 1
ATOM 1337 C CA . LEU B 1 34 ? 3.408 -8.18 -4.215 1 97.38 34 LEU B CA 1
ATOM 1338 C C . LEU B 1 34 ? 2.803 -9.445 -4.805 1 97.38 34 LEU B C 1
ATOM 1340 O O . LEU B 1 34 ? 3.172 -9.859 -5.91 1 97.38 34 LEU B O 1
ATOM 1344 N N . VAL B 1 35 ? 1.889 -10.031 -4.086 1 98.12 35 VAL B N 1
ATOM 1345 C CA . VAL B 1 35 ? 1.217 -11.219 -4.621 1 98.12 35 VAL B CA 1
ATOM 1346 C C . VAL B 1 35 ? 0.373 -10.828 -5.832 1 98.12 35 VAL B C 1
ATOM 1348 O O . VAL B 1 35 ? 0.352 -11.539 -6.836 1 98.12 35 VAL B O 1
ATOM 1351 N N . ILE B 1 36 ? -0.331 -9.703 -5.754 1 98.44 36 ILE B N 1
ATOM 1352 C CA . ILE B 1 36 ? -1.114 -9.219 -6.883 1 98.44 36 ILE B CA 1
ATOM 1353 C C . ILE B 1 36 ? -0.194 -8.945 -8.07 1 98.44 36 ILE B C 1
ATOM 1355 O O . ILE B 1 36 ? -0.529 -9.273 -9.211 1 98.44 36 ILE B O 1
ATOM 1359 N N . ARG B 1 37 ? 0.96 -8.352 -7.832 1 97.44 37 ARG B N 1
ATOM 1360 C CA . ARG B 1 37 ? 1.945 -8.133 -8.891 1 97.44 37 ARG B CA 1
ATOM 1361 C C . ARG B 1 37 ? 2.314 -9.445 -9.57 1 97.44 37 ARG B C 1
ATOM 1363 O O . ARG B 1 37 ? 2.342 -9.523 -10.805 1 97.44 37 ARG B O 1
ATOM 1370 N N . ASP B 1 38 ? 2.621 -10.43 -8.758 1 97.56 38 ASP B N 1
ATOM 1371 C CA . ASP B 1 38 ? 2.99 -11.734 -9.305 1 97.56 38 ASP B CA 1
ATOM 1372 C C . ASP B 1 38 ? 1.867 -12.297 -10.172 1 97.56 38 ASP B C 1
ATOM 1374 O O . ASP B 1 38 ? 2.123 -12.875 -11.234 1 97.56 38 ASP B O 1
ATOM 1378 N N . LEU B 1 39 ? 0.652 -12.133 -9.719 1 98.25 39 LEU B N 1
ATOM 1379 C CA . LEU B 1 39 ? -0.498 -12.594 -10.492 1 98.25 39 LEU B CA 1
ATOM 1380 C C . LEU B 1 39 ? -0.602 -11.836 -11.812 1 98.25 39 LEU B C 1
ATOM 1382 O O . LEU B 1 39 ? -0.874 -12.438 -12.859 1 98.25 39 LEU B O 1
ATOM 1386 N N . VAL B 1 40 ? -0.405 -10.594 -11.758 1 97.38 40 VAL B N 1
ATOM 1387 C CA . VAL B 1 40 ? -0.437 -9.758 -12.953 1 97.38 40 VAL B CA 1
ATOM 1388 C C . VAL B 1 40 ? 0.66 -10.195 -13.922 1 97.38 40 VAL B C 1
ATOM 1390 O O . VAL B 1 40 ? 0.47 -10.164 -15.141 1 97.38 40 VAL B O 1
ATOM 1393 N N . LEU B 1 41 ? 1.768 -10.648 -13.406 1 95.56 41 LEU B N 1
ATOM 1394 C CA . LEU B 1 41 ? 2.912 -11.07 -14.203 1 95.56 41 LEU B CA 1
ATOM 1395 C C . LEU B 1 41 ? 2.729 -12.5 -14.703 1 95.56 41 LEU B C 1
ATOM 1397 O O . LEU B 1 41 ? 3.607 -13.047 -15.375 1 95.56 41 LEU B O 1
ATOM 1401 N N . GLY B 1 42 ? 1.676 -13.164 -14.281 1 96.19 42 GLY B N 1
ATOM 1402 C CA . GLY B 1 42 ? 1.327 -14.438 -14.898 1 96.19 42 GLY B CA 1
ATOM 1403 C C . GLY B 1 42 ? 1.476 -15.617 -13.969 1 96.19 42 GLY B C 1
ATOM 1404 O O . GLY B 1 42 ? 1.163 -16.75 -14.336 1 96.19 42 GLY B O 1
ATOM 1405 N N . LYS B 1 43 ? 1.924 -15.406 -12.805 1 97.25 43 LYS B N 1
ATOM 1406 C CA . LYS B 1 43 ? 1.987 -16.5 -11.836 1 97.25 43 LYS B CA 1
ATOM 1407 C C . LYS B 1 43 ? 0.59 -16.938 -11.398 1 97.25 43 LYS B C 1
ATOM 1409 O O . LYS B 1 43 ? -0.323 -16.109 -11.312 1 97.25 43 LYS B O 1
ATOM 1414 N N . ARG B 1 44 ? 0.468 -18.25 -11.039 1 97.88 44 ARG B N 1
ATOM 1415 C CA . ARG B 1 44 ? -0.886 -18.734 -10.797 1 97.88 44 ARG B CA 1
ATOM 1416 C C . ARG B 1 44 ? -0.909 -19.719 -9.633 1 97.88 44 ARG B C 1
ATOM 1418 O O . ARG B 1 44 ? -1.951 -19.938 -9.008 1 97.88 44 ARG B O 1
ATOM 1425 N N . ARG B 1 45 ? 0.205 -20.344 -9.352 1 97.94 45 ARG B N 1
ATOM 1426 C CA . ARG B 1 45 ?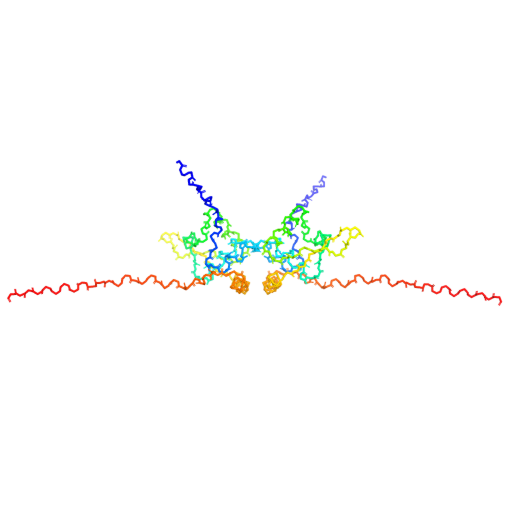 0.22 -21.422 -8.383 1 97.94 45 ARG B CA 1
ATOM 1427 C C . ARG B 1 45 ? 1.075 -21.062 -7.172 1 97.94 45 ARG B C 1
ATOM 1429 O O . ARG B 1 45 ? 1.944 -20.203 -7.254 1 97.94 45 ARG B O 1
ATOM 1436 N N . TYR B 1 46 ? 0.828 -21.859 -6.059 1 97.5 46 TYR B N 1
ATOM 1437 C CA . TYR B 1 46 ? 1.532 -21.609 -4.805 1 97.5 46 TYR B CA 1
ATOM 1438 C C . TYR B 1 46 ? 3.041 -21.641 -5.012 1 97.5 46 TYR B C 1
ATOM 1440 O O . TYR B 1 46 ? 3.762 -20.766 -4.535 1 97.5 46 TYR B O 1
ATOM 1448 N N . ALA B 1 47 ? 3.441 -22.594 -5.781 1 96.38 47 ALA B N 1
ATOM 1449 C CA . ALA B 1 47 ? 4.867 -22.781 -6.027 1 96.38 47 ALA B CA 1
ATOM 1450 C C . ALA B 1 47 ? 5.457 -21.594 -6.785 1 96.38 47 ALA B C 1
ATOM 1452 O O . ALA B 1 47 ? 6.613 -21.219 -6.574 1 96.38 47 ALA B O 1
ATOM 1453 N N . ASP B 1 48 ? 4.66 -21 -7.695 1 96.5 48 ASP B N 1
ATOM 1454 C CA . ASP B 1 48 ? 5.098 -19.812 -8.438 1 96.5 48 ASP B CA 1
ATOM 1455 C C . ASP B 1 48 ? 5.363 -18.641 -7.496 1 96.5 48 ASP B C 1
ATOM 1457 O O . ASP B 1 48 ? 6.379 -17.953 -7.625 1 96.5 48 ASP B O 1
ATOM 1461 N N . PHE B 1 49 ? 4.48 -18.469 -6.5 1 97.38 49 PHE B N 1
ATOM 1462 C CA . PHE B 1 49 ? 4.535 -17.312 -5.605 1 97.38 49 PHE B CA 1
ATOM 1463 C C . PHE B 1 49 ? 5.707 -17.438 -4.641 1 97.38 49 PHE B C 1
ATOM 1465 O O . PHE B 1 49 ? 6.422 -16.469 -4.402 1 97.38 49 PHE B O 1
ATOM 1472 N N . ILE B 1 50 ? 5.871 -18.625 -4.129 1 96.06 50 ILE B N 1
ATOM 1473 C CA . ILE B 1 50 ? 6.867 -18.828 -3.082 1 96.06 50 ILE B CA 1
ATOM 1474 C C . ILE B 1 50 ? 8.266 -18.672 -3.67 1 96.06 50 ILE B C 1
ATOM 1476 O O . ILE B 1 50 ? 9.227 -18.406 -2.941 1 96.06 50 ILE B O 1
ATOM 1480 N N . SER B 1 51 ? 8.43 -18.781 -5.004 1 93.81 51 SER B N 1
ATOM 1481 C CA . SER B 1 51 ? 9.727 -18.734 -5.672 1 93.81 51 SER B CA 1
ATOM 1482 C C . SER B 1 51 ? 10.094 -17.297 -6.055 1 93.81 51 SER B C 1
ATOM 1484 O O . SER B 1 51 ? 11.188 -17.047 -6.574 1 93.81 51 SER B O 1
ATOM 1486 N N . SER B 1 52 ? 9.211 -16.391 -5.789 1 92.19 52 SER B N 1
ATOM 1487 C CA . SER B 1 52 ? 9.508 -15 -6.113 1 92.19 52 SER B CA 1
ATOM 1488 C C . SER B 1 52 ? 10.727 -14.492 -5.344 1 92.19 52 SER B C 1
ATOM 1490 O O . SER B 1 52 ? 10.969 -14.922 -4.211 1 92.19 52 SER B O 1
ATOM 1492 N N . PRO B 1 53 ? 11.438 -13.492 -5.898 1 89.69 53 PRO B N 1
ATOM 1493 C CA . PRO B 1 53 ? 12.719 -13.055 -5.324 1 89.69 53 PRO B CA 1
ATOM 1494 C C . PRO B 1 53 ? 12.555 -12.375 -3.967 1 89.69 53 PRO B C 1
ATOM 1496 O O . PRO B 1 53 ? 13.508 -12.312 -3.188 1 89.69 53 PRO B O 1
ATOM 1499 N N . GLU B 1 54 ? 11.383 -11.938 -3.697 1 90.31 54 GLU B N 1
ATOM 1500 C CA . GLU B 1 54 ? 11.18 -11.258 -2.426 1 90.31 54 GLU B CA 1
ATOM 1501 C C . GLU B 1 54 ? 11.188 -12.242 -1.26 1 90.31 54 GLU B C 1
ATOM 1503 O O . GLU B 1 54 ? 11.258 -11.836 -0.099 1 90.31 54 GLU B O 1
ATOM 1508 N N . ASN B 1 55 ? 11.102 -13.477 -1.524 1 91.31 55 ASN B N 1
ATOM 1509 C CA . ASN B 1 55 ? 11.258 -14.555 -0.549 1 91.31 55 ASN B CA 1
ATOM 1510 C C . ASN B 1 55 ? 10.234 -14.445 0.573 1 91.31 55 ASN B C 1
ATOM 1512 O O . ASN B 1 55 ? 10.586 -14.453 1.752 1 91.31 55 ASN B O 1
ATOM 1516 N N . ILE B 1 56 ? 9.039 -14.461 0.163 1 94.38 56 ILE B N 1
ATOM 1517 C CA . ILE B 1 56 ? 7.941 -14.445 1.121 1 94.38 56 ILE B CA 1
ATOM 1518 C C . ILE B 1 56 ? 7.918 -15.758 1.899 1 94.38 56 ILE B C 1
ATOM 1520 O O . ILE B 1 56 ? 8.125 -16.828 1.327 1 94.38 56 ILE B O 1
ATOM 1524 N N . ALA B 1 57 ? 7.734 -15.703 3.223 1 96.69 57 ALA B N 1
ATOM 1525 C CA . ALA B 1 57 ? 7.582 -16.906 4.027 1 96.69 57 ALA B CA 1
ATOM 1526 C C . ALA B 1 57 ? 6.305 -17.656 3.65 1 96.69 57 ALA B C 1
ATOM 1528 O O . ALA B 1 57 ? 5.273 -17.047 3.381 1 96.69 57 ALA B O 1
ATOM 1529 N N . SER B 1 58 ? 6.391 -19 3.758 1 96.5 58 SER B N 1
ATOM 1530 C CA . SER B 1 58 ? 5.285 -19.859 3.326 1 96.5 58 SER B CA 1
ATOM 1531 C C . SER B 1 58 ? 4.016 -19.547 4.117 1 96.5 58 SER B C 1
ATOM 1533 O O . SER B 1 58 ? 2.92 -19.516 3.555 1 96.5 58 SER B O 1
ATOM 1535 N N . ASN B 1 59 ? 4.145 -19.375 5.398 1 97.25 59 ASN B N 1
ATOM 1536 C CA . ASN B 1 59 ? 2.965 -19.094 6.215 1 97.25 59 ASN B CA 1
ATOM 1537 C C . ASN B 1 59 ? 2.346 -17.75 5.879 1 97.25 59 ASN B C 1
ATOM 1539 O O . ASN B 1 59 ? 1.123 -17.594 5.906 1 97.25 59 ASN B O 1
ATOM 1543 N N . ILE B 1 60 ? 3.203 -16.797 5.59 1 97.19 60 ILE B N 1
ATOM 1544 C CA . ILE B 1 60 ? 2.707 -15.477 5.207 1 97.19 60 ILE B CA 1
ATOM 1545 C C . ILE B 1 60 ? 2 -15.562 3.857 1 97.19 60 ILE B C 1
ATOM 1547 O O . ILE B 1 60 ? 0.928 -14.984 3.672 1 97.19 60 ILE B O 1
ATOM 1551 N N . LEU B 1 61 ? 2.582 -16.266 2.982 1 97.88 61 LEU B N 1
ATOM 1552 C CA . LEU B 1 61 ? 1.981 -16.438 1.663 1 97.88 61 LEU B CA 1
ATOM 1553 C C . LEU B 1 61 ? 0.601 -17.062 1.768 1 97.88 61 LEU B C 1
ATOM 1555 O O . LEU B 1 61 ? -0.36 -16.578 1.168 1 97.88 61 LEU B O 1
ATOM 1559 N N . ALA B 1 62 ? 0.511 -18.188 2.494 1 97.81 62 ALA B N 1
ATOM 1560 C CA . ALA B 1 62 ? -0.764 -18.875 2.658 1 97.81 62 ALA B CA 1
ATOM 1561 C C . ALA B 1 62 ? -1.829 -17.938 3.221 1 97.81 62 ALA B C 1
ATOM 1563 O O . ALA B 1 62 ? -2.959 -17.906 2.729 1 97.81 62 ALA B O 1
ATOM 1564 N N . ASP B 1 63 ? -1.473 -17.234 4.207 1 97.56 63 ASP B N 1
ATOM 1565 C CA . ASP B 1 63 ? -2.377 -16.266 4.828 1 97.56 63 ASP B CA 1
ATOM 1566 C C . ASP B 1 63 ? -2.812 -15.195 3.832 1 97.56 63 ASP B C 1
ATOM 1568 O O . ASP B 1 63 ? -3.992 -14.844 3.766 1 97.56 63 ASP B O 1
ATOM 1572 N N . ARG B 1 64 ? -1.905 -14.664 3.066 1 97.44 64 ARG B N 1
ATOM 1573 C CA . ARG B 1 64 ? -2.203 -13.609 2.102 1 97.44 64 ARG B CA 1
ATOM 1574 C C . ARG B 1 64 ? -3.137 -14.109 1.008 1 97.44 64 AR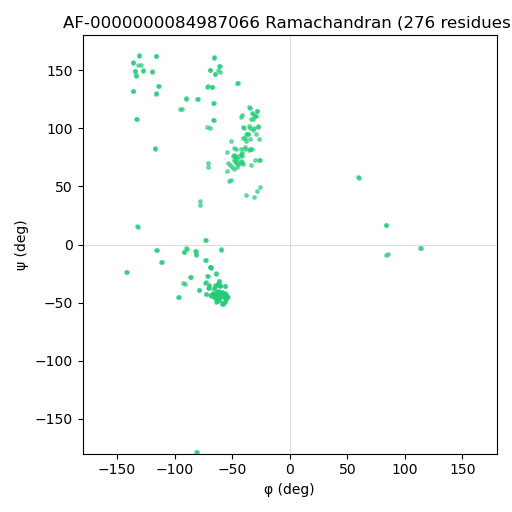G B C 1
ATOM 1576 O O . ARG B 1 64 ? -4.07 -13.414 0.609 1 97.44 64 ARG B O 1
ATOM 1583 N N . LEU B 1 65 ? -2.881 -15.266 0.518 1 98 65 LEU B N 1
ATOM 1584 C CA . LEU B 1 65 ? -3.736 -15.828 -0.52 1 98 65 LEU B CA 1
ATOM 1585 C C . LEU B 1 65 ? -5.16 -16.016 -0.006 1 98 65 LEU B C 1
ATOM 1587 O O . LEU B 1 65 ? -6.125 -15.727 -0.712 1 98 65 LEU B O 1
ATOM 1591 N N . LYS B 1 66 ? -5.273 -16.5 1.188 1 97.69 66 LYS B N 1
ATOM 1592 C CA . LYS B 1 66 ? -6.59 -16.656 1.8 1 97.69 66 LYS B CA 1
ATOM 1593 C C . LYS B 1 66 ? -7.293 -15.312 1.946 1 97.69 66 LYS B C 1
ATOM 1595 O O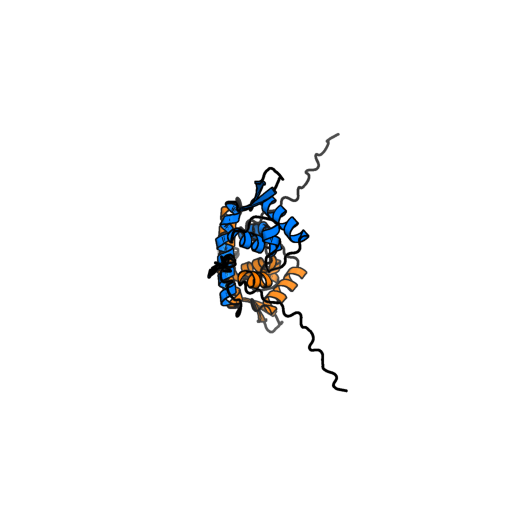 . LYS B 1 66 ? -8.484 -15.188 1.643 1 97.69 66 LYS B O 1
ATOM 1600 N N . ARG B 1 67 ? -6.605 -14.336 2.4 1 97.38 67 ARG B N 1
ATOM 1601 C CA . ARG B 1 67 ? -7.16 -13 2.58 1 97.38 67 ARG B CA 1
ATOM 1602 C C . ARG B 1 67 ? -7.594 -12.406 1.244 1 97.38 67 ARG B C 1
ATOM 1604 O O . ARG B 1 67 ? -8.641 -11.758 1.159 1 97.38 67 ARG B O 1
ATOM 1611 N N . LEU B 1 68 ? -6.773 -12.602 0.274 1 98.12 68 LEU B N 1
ATOM 1612 C CA . LEU B 1 68 ? -7.098 -12.094 -1.057 1 98.12 68 LEU B CA 1
ATOM 1613 C C . LEU B 1 68 ? -8.367 -12.75 -1.591 1 98.12 68 LEU B C 1
ATOM 1615 O O . LEU B 1 68 ? -9.188 -12.094 -2.227 1 98.12 68 LEU B O 1
ATOM 1619 N N . GLU B 1 69 ? -8.445 -14.047 -1.356 1 98.12 69 GLU B N 1
ATOM 1620 C CA . GLU B 1 69 ? -9.641 -14.766 -1.777 1 98.12 69 GLU B CA 1
ATOM 1621 C C . GLU B 1 69 ? -10.875 -14.273 -1.023 1 98.12 69 GLU B C 1
ATOM 1623 O O . GLU B 1 69 ? -11.914 -13.992 -1.63 1 98.12 69 GLU B O 1
ATOM 1628 N N . THR B 1 70 ? -10.781 -14.117 0.288 1 97.19 70 THR B N 1
ATOM 1629 C CA . THR B 1 70 ? -11.883 -13.664 1.137 1 97.19 70 THR B CA 1
ATOM 1630 C C . THR B 1 70 ? -12.32 -12.258 0.743 1 97.19 70 THR B C 1
ATOM 1632 O O . THR B 1 70 ? -13.516 -11.953 0.769 1 97.19 70 THR B O 1
ATOM 1635 N N . ALA B 1 71 ? -11.367 -11.406 0.322 1 96.81 71 ALA B N 1
ATOM 1636 C CA . ALA B 1 71 ? -11.648 -10.023 -0.05 1 96.81 71 ALA B CA 1
ATOM 1637 C C . ALA B 1 71 ? -12.188 -9.945 -1.476 1 96.81 71 ALA B C 1
ATOM 1639 O O . ALA B 1 71 ? -12.57 -8.867 -1.938 1 96.81 71 ALA B O 1
ATOM 1640 N N . GLY B 1 72 ? -12.141 -11.062 -2.18 1 97.69 72 GLY B N 1
ATOM 1641 C CA . GLY B 1 72 ? -12.703 -11.125 -3.52 1 97.69 72 GLY B CA 1
ATOM 1642 C C . GLY B 1 72 ? -11.75 -10.617 -4.586 1 97.69 72 GLY B C 1
ATOM 1643 O O . GLY B 1 72 ? -12.172 -10.266 -5.691 1 97.69 72 GLY B O 1
ATOM 1644 N N . LEU B 1 73 ? -10.531 -10.516 -4.27 1 98.5 73 LEU B N 1
ATOM 1645 C CA . LEU B 1 73 ? -9.547 -10.031 -5.234 1 98.5 73 LEU B CA 1
ATOM 1646 C C . LEU B 1 73 ? -9.039 -11.172 -6.109 1 98.5 73 LEU B C 1
ATOM 1648 O O . LEU B 1 73 ? -8.562 -10.945 -7.223 1 98.5 73 LEU B O 1
ATOM 1652 N N . VAL B 1 74 ? -9.055 -12.398 -5.555 1 98.5 74 VAL B N 1
ATOM 1653 C CA . VAL B 1 74 ? -8.562 -13.578 -6.254 1 98.5 74 VAL B CA 1
ATOM 1654 C C . VAL B 1 74 ? -9.562 -14.727 -6.086 1 98.5 74 VAL B C 1
ATOM 1656 O O . VAL B 1 74 ? -10.312 -14.766 -5.109 1 98.5 74 VAL B O 1
ATOM 1659 N N . CYS B 1 75 ? -9.57 -15.508 -7.055 1 98.38 75 CYS B N 1
ATOM 1660 C CA . CYS B 1 75 ? -10.352 -16.734 -7 1 98.38 75 CYS B CA 1
ATOM 1661 C C . CYS B 1 75 ? -9.438 -17.953 -7.074 1 98.38 75 CYS B C 1
ATOM 1663 O O . CYS B 1 75 ? -8.539 -18.016 -7.906 1 98.38 75 CYS B O 1
ATOM 1665 N N . ARG B 1 76 ? -9.648 -18.859 -6.16 1 97.69 76 ARG B N 1
ATOM 1666 C CA . ARG B 1 76 ? -8.969 -20.156 -6.191 1 97.69 76 ARG B CA 1
ATOM 1667 C C . ARG B 1 76 ? -9.773 -21.188 -6.973 1 97.69 76 ARG B C 1
ATOM 1669 O O . ARG B 1 76 ? -10.953 -21.406 -6.688 1 97.69 76 ARG B O 1
ATOM 1676 N N . ARG B 1 77 ? -9.156 -21.766 -7.93 1 97.31 77 ARG B N 1
ATOM 1677 C CA . ARG B 1 77 ? -9.914 -22.734 -8.711 1 97.31 77 ARG B CA 1
ATOM 1678 C C . ARG B 1 77 ? -9.086 -24 -8.969 1 97.31 77 ARG B C 1
ATOM 1680 O O . ARG B 1 77 ? -7.855 -23.938 -8.984 1 97.31 77 ARG B O 1
ATOM 1687 N N . VAL B 1 78 ? -9.773 -25.094 -9.234 1 97 78 VAL B N 1
ATOM 1688 C CA . VAL B 1 78 ? -9.133 -26.359 -9.555 1 97 78 VAL B CA 1
ATOM 1689 C C . VAL B 1 78 ? -8.703 -26.375 -11.023 1 97 78 VAL B C 1
ATOM 1691 O O . VAL B 1 78 ? -9.516 -26.109 -11.914 1 97 78 VAL B O 1
ATOM 1694 N N . TYR B 1 79 ? -7.445 -26.641 -11.281 1 95.94 79 TYR B N 1
ATOM 1695 C CA . TYR B 1 79 ? -7 -26.703 -12.672 1 95.94 79 TYR B CA 1
ATOM 1696 C C . TYR B 1 79 ? -6.621 -28.125 -13.055 1 95.94 79 TYR B C 1
ATOM 1698 O O . TYR B 1 79 ? -6.414 -28.422 -14.234 1 95.94 79 TYR B O 1
ATOM 1706 N N . GLN B 1 80 ? -6.445 -29 -12.094 1 95.44 80 GLN B N 1
ATOM 1707 C CA . GLN B 1 80 ? -6.211 -30.422 -12.273 1 95.44 80 GLN B CA 1
ATOM 1708 C C . GLN B 1 80 ? -7.047 -31.25 -11.289 1 95.44 80 GLN B C 1
ATOM 1710 O O . GLN B 1 80 ? -7.109 -30.922 -10.102 1 95.44 80 GLN B O 1
ATOM 1715 N N . GLN B 1 81 ? -7.691 -32.219 -11.758 1 95.94 81 GLN B N 1
ATOM 1716 C CA . GLN B 1 81 ? -8.617 -33 -10.922 1 95.94 81 GLN B CA 1
ATOM 1717 C C . GLN B 1 81 ? -7.914 -34.188 -10.281 1 95.94 81 GLN B C 1
ATOM 1719 O O . GLN B 1 81 ? -8.227 -34.562 -9.156 1 95.94 81 GLN B O 1
ATOM 1724 N N . LYS B 1 82 ? -6.93 -34.781 -11.008 1 93.94 82 LYS B N 1
ATOM 1725 C CA . LYS B 1 82 ? -6.246 -35.969 -10.5 1 93.94 82 LYS B CA 1
ATOM 1726 C C . LYS B 1 82 ? -4.734 -35.844 -10.648 1 93.94 82 LYS B C 1
ATOM 1728 O O . LYS B 1 82 ? -4.203 -35.938 -11.758 1 93.94 82 LYS B O 1
ATOM 1733 N N . PRO B 1 83 ? -3.971 -35.656 -9.641 1 96.25 83 PRO B N 1
ATOM 1734 C CA . PRO B 1 83 ? -4.492 -35.219 -8.344 1 96.25 83 PRO B CA 1
ATOM 1735 C C . PRO B 1 83 ? -5.078 -33.812 -8.383 1 96.25 83 PRO B C 1
ATOM 1737 O O . PRO B 1 83 ? -4.844 -33.062 -9.336 1 96.25 83 PRO B O 1
ATOM 1740 N N . VAL B 1 84 ? -5.902 -33.562 -7.355 1 97.19 84 VAL B N 1
ATOM 1741 C CA . VAL B 1 84 ? -6.527 -32.25 -7.324 1 97.19 84 VAL B CA 1
ATOM 1742 C C . VAL B 1 84 ? -5.457 -31.188 -7.113 1 97.19 84 VAL B C 1
ATOM 1744 O O . VAL B 1 84 ? -4.648 -31.281 -6.191 1 97.19 84 VAL B O 1
ATOM 1747 N N . ARG B 1 85 ? -5.352 -30.266 -8.008 1 96.69 85 ARG B N 1
ATOM 1748 C CA . ARG B 1 85 ? -4.441 -29.125 -7.906 1 96.69 85 ARG B CA 1
ATOM 1749 C C . ARG B 1 85 ? -5.184 -27.812 -8.117 1 96.69 85 ARG B C 1
ATOM 1751 O O . ARG B 1 85 ? -6.148 -27.75 -8.883 1 96.69 85 ARG B O 1
ATOM 1758 N N . TYR B 1 86 ? -4.664 -26.75 -7.445 1 97.75 86 TYR B N 1
ATOM 1759 C CA . TYR B 1 86 ? -5.352 -25.469 -7.457 1 97.75 86 TYR B CA 1
ATOM 1760 C C . TYR B 1 86 ? -4.473 -24.375 -8.062 1 97.75 86 TYR B C 1
ATOM 1762 O O . TYR B 1 86 ? -3.242 -24.469 -8.008 1 97.75 86 TYR B O 1
ATOM 1770 N N . GLU B 1 87 ? -5.145 -23.422 -8.695 1 98.44 87 GLU B N 1
ATOM 1771 C CA . GLU B 1 87 ? -4.477 -22.203 -9.148 1 98.44 87 GLU B CA 1
ATOM 1772 C C . GLU B 1 87 ? -5.258 -20.953 -8.727 1 98.44 87 GLU B C 1
ATOM 1774 O O . GLU B 1 87 ? -6.422 -21.062 -8.328 1 98.44 87 GLU B O 1
ATOM 1779 N N . TYR B 1 88 ? -4.648 -19.875 -8.742 1 98.5 88 TYR B N 1
ATOM 1780 C CA . TYR B 1 88 ? -5.23 -18.594 -8.367 1 98.5 88 TYR B CA 1
ATOM 1781 C C . TYR B 1 88 ? -5.328 -17.672 -9.57 1 98.5 88 TYR B C 1
ATOM 1783 O O . TYR B 1 88 ? -4.379 -17.547 -10.352 1 98.5 88 TYR B O 1
ATOM 1791 N N . VAL B 1 89 ? -6.469 -17.016 -9.672 1 98.38 89 VAL B N 1
ATOM 1792 C CA . VAL B 1 89 ? -6.695 -16.109 -10.781 1 98.38 89 VAL B CA 1
ATOM 1793 C C . VAL B 1 89 ? -7.281 -14.797 -10.258 1 98.38 89 VAL B C 1
ATOM 1795 O O . VAL B 1 89 ? -8.094 -14.797 -9.336 1 98.38 89 VAL B O 1
ATOM 1798 N N . LEU B 1 90 ? -6.906 -13.703 -10.898 1 98.44 90 LEU B N 1
ATOM 1799 C CA . LEU B 1 90 ? -7.426 -12.398 -10.5 1 98.44 90 LEU B CA 1
ATOM 1800 C C . LEU B 1 90 ? -8.898 -12.266 -10.883 1 98.44 90 LEU B C 1
ATOM 1802 O O . LEU B 1 90 ? -9.297 -12.68 -11.977 1 98.44 90 LEU B O 1
ATOM 1806 N N . THR B 1 91 ? -9.656 -11.734 -9.953 1 98.5 91 THR B N 1
ATOM 1807 C CA . THR B 1 91 ? -10.992 -11.258 -10.312 1 98.5 91 THR B CA 1
ATOM 1808 C C . THR B 1 91 ? -10.922 -9.875 -10.953 1 98.5 91 THR B C 1
ATOM 1810 O O . THR B 1 91 ? -9.828 -9.328 -11.133 1 98.5 91 THR B O 1
ATOM 1813 N N . GLU B 1 92 ? -12.141 -9.344 -11.297 1 97.94 92 GLU B N 1
ATOM 1814 C CA . GLU B 1 92 ? -12.188 -7.961 -11.773 1 97.94 92 GLU B CA 1
ATOM 1815 C C . GLU B 1 92 ? -11.68 -6.996 -10.703 1 97.94 92 GLU B C 1
ATOM 1817 O O . GLU B 1 92 ? -10.891 -6.094 -11 1 97.94 92 GLU B O 1
ATOM 1822 N N . LYS B 1 93 ? -12.117 -7.223 -9.523 1 97.94 93 LYS B N 1
ATOM 1823 C CA . LYS B 1 93 ? -11.703 -6.418 -8.375 1 97.94 93 LYS B CA 1
ATOM 1824 C C . LY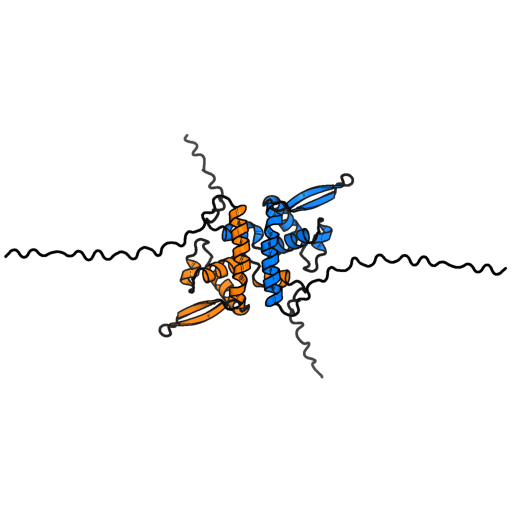S B 1 93 ? -10.188 -6.449 -8.203 1 97.94 93 LYS B C 1
ATOM 1826 O O . LYS B 1 93 ? -9.57 -5.426 -7.902 1 97.94 93 LYS B O 1
ATOM 1831 N N . GLY B 1 94 ? -9.586 -7.594 -8.359 1 98.5 94 GLY B N 1
ATOM 1832 C CA . GLY B 1 94 ? -8.141 -7.758 -8.297 1 98.5 94 GLY B CA 1
ATOM 1833 C C . GLY B 1 94 ? -7.418 -7.117 -9.461 1 98.5 94 GLY B C 1
ATOM 1834 O O . GLY B 1 94 ? -6.395 -6.449 -9.273 1 98.5 94 GLY B O 1
ATOM 1835 N N . ASN B 1 95 ? -7.945 -7.328 -10.633 1 98.31 95 ASN B N 1
ATOM 1836 C CA . ASN B 1 95 ? -7.348 -6.781 -11.852 1 98.31 95 ASN B CA 1
ATOM 1837 C C . ASN B 1 95 ? -7.312 -5.258 -11.82 1 98.31 95 ASN B C 1
ATOM 1839 O O . ASN B 1 95 ? -6.391 -4.641 -12.359 1 98.31 95 ASN B O 1
ATOM 1843 N N . ASP B 1 96 ? -8.281 -4.711 -11.164 1 98.5 96 ASP B N 1
ATOM 1844 C CA . ASP B 1 96 ? -8.406 -3.256 -11.125 1 98.5 96 ASP B CA 1
ATOM 1845 C C . ASP B 1 96 ? -7.34 -2.635 -10.227 1 98.5 96 ASP B C 1
ATOM 1847 O O . ASP B 1 96 ? -7.254 -1.411 -10.109 1 98.5 96 ASP B O 1
ATOM 1851 N N . LEU B 1 97 ? -6.465 -3.422 -9.711 1 98.62 97 LEU B N 1
ATOM 1852 C CA . LEU B 1 97 ? -5.344 -2.906 -8.938 1 98.62 97 LEU B CA 1
ATOM 1853 C C . LEU B 1 97 ? -4.133 -2.662 -9.828 1 98.62 97 LEU B C 1
ATOM 1855 O O . LEU B 1 97 ? -3.135 -2.086 -9.383 1 98.62 97 LEU B O 1
ATOM 1859 N N . LYS B 1 98 ? -4.203 -3.035 -11.039 1 98.62 98 LYS B N 1
ATOM 1860 C CA . LYS B 1 98 ? -3.098 -2.846 -11.969 1 98.62 98 LYS B CA 1
ATOM 1861 C C . LYS B 1 98 ? -2.664 -1.383 -12.016 1 98.62 98 LYS B C 1
ATOM 1863 O O . LYS B 1 98 ? -1.47 -1.082 -11.945 1 98.62 98 LYS B O 1
ATOM 1868 N N . PRO B 1 99 ? -3.617 -0.413 -12.07 1 98.75 99 PRO B N 1
ATOM 1869 C CA . PRO B 1 99 ? -3.189 0.988 -12.086 1 98.75 99 PRO B CA 1
ATOM 1870 C C . PRO B 1 99 ? -2.439 1.393 -10.82 1 98.75 99 PRO B C 1
ATOM 1872 O O . PRO B 1 99 ? -1.544 2.24 -10.875 1 98.75 99 PRO B O 1
ATOM 1875 N N . VAL B 1 100 ? -2.795 0.856 -9.742 1 98.81 100 VAL B N 1
ATOM 1876 C CA . VAL B 1 100 ? -2.098 1.125 -8.484 1 98.81 100 VAL B CA 1
ATOM 1877 C C . VAL B 1 100 ? -0.657 0.626 -8.578 1 98.81 100 VAL B C 1
ATOM 1879 O O . VAL B 1 100 ? 0.282 1.362 -8.266 1 98.81 100 VAL B O 1
ATOM 1882 N N . LEU B 1 101 ? -0.48 -0.602 -9.047 1 98.56 101 LEU B N 1
ATOM 1883 C CA . LEU B 1 101 ? 0.851 -1.18 -9.203 1 98.56 101 LEU B CA 1
ATOM 1884 C C . LEU B 1 101 ? 1.684 -0.368 -10.188 1 98.56 101 LEU B C 1
ATOM 1886 O O . LEU B 1 101 ? 2.883 -0.171 -9.977 1 98.56 101 LEU B O 1
ATOM 1890 N N . GLU B 1 102 ? 1.055 0.041 -11.234 1 98.38 102 GLU B N 1
ATOM 1891 C CA . GLU B 1 102 ? 1.751 0.843 -12.234 1 98.38 102 GLU B CA 1
ATOM 1892 C C . GLU B 1 102 ? 2.246 2.158 -11.641 1 98.38 102 GLU B C 1
ATOM 1894 O O . GLU B 1 102 ? 3.363 2.594 -11.93 1 98.38 102 GLU B O 1
ATOM 1899 N N . ALA B 1 103 ? 1.419 2.797 -10.852 1 98.69 103 ALA B N 1
ATOM 1900 C CA . ALA B 1 103 ? 1.816 4.043 -10.195 1 98.69 103 ALA B CA 1
ATOM 1901 C C . ALA B 1 103 ? 2.982 3.814 -9.242 1 98.69 103 ALA B C 1
ATOM 1903 O O . ALA B 1 103 ? 3.914 4.621 -9.188 1 98.69 103 ALA B O 1
ATOM 1904 N N . ILE B 1 104 ? 2.943 2.762 -8.578 1 98.31 104 ILE B N 1
ATOM 1905 C CA . ILE B 1 104 ? 4.031 2.426 -7.664 1 98.31 104 ILE B CA 1
ATOM 1906 C C . ILE B 1 104 ? 5.312 2.176 -8.461 1 98.31 104 ILE B C 1
ATOM 1908 O O . ILE B 1 104 ? 6.391 2.635 -8.078 1 98.31 104 ILE B O 1
ATOM 1912 N N . SER B 1 105 ? 5.172 1.444 -9.516 1 96.81 105 SER B N 1
ATOM 1913 C CA . SER B 1 105 ? 6.32 1.164 -10.375 1 96.81 105 SER B CA 1
ATOM 1914 C C . SER B 1 105 ? 6.969 2.451 -10.867 1 96.81 105 SER B C 1
ATOM 1916 O O . SER B 1 105 ? 8.195 2.59 -10.844 1 96.81 105 SER B O 1
ATOM 1918 N N . ARG B 1 106 ? 6.184 3.377 -11.305 1 97.25 106 ARG B N 1
ATOM 1919 C CA . ARG B 1 106 ? 6.695 4.656 -11.789 1 97.25 106 ARG B CA 1
ATOM 1920 C C . ARG B 1 106 ? 7.43 5.406 -10.688 1 97.25 106 ARG B C 1
ATOM 1922 O O . ARG B 1 106 ? 8.492 5.98 -10.922 1 97.25 106 ARG B O 1
ATOM 1929 N N . TRP B 1 107 ? 6.832 5.438 -9.539 1 97.94 107 TRP B N 1
ATOM 1930 C CA . TRP B 1 107 ? 7.484 6.074 -8.406 1 97.94 107 TRP B CA 1
ATOM 1931 C C . TRP B 1 107 ? 8.836 5.422 -8.109 1 97.94 107 TRP B C 1
ATOM 1933 O O . TRP B 1 107 ? 9.836 6.113 -7.918 1 97.94 107 TRP B O 1
ATOM 1943 N N . GLY B 1 108 ? 8.805 4.098 -8.008 1 95.81 108 GLY B N 1
ATOM 1944 C CA . GLY B 1 108 ? 10.039 3.365 -7.742 1 95.81 108 GLY B CA 1
ATOM 1945 C C . GLY B 1 108 ? 11.125 3.645 -8.758 1 95.81 108 GLY B C 1
ATOM 1946 O O . GLY B 1 108 ? 12.289 3.812 -8.398 1 95.81 108 GLY B O 1
ATOM 1947 N N . LYS B 1 109 ? 10.773 3.646 -10 1 94.44 109 LYS B N 1
ATOM 1948 C CA . LYS B 1 109 ? 11.742 3.912 -11.062 1 94.44 109 LYS B CA 1
ATOM 1949 C C . LYS B 1 109 ? 12.359 5.297 -10.914 1 94.44 109 LYS B C 1
ATOM 1951 O O . LYS B 1 109 ? 13.547 5.484 -11.188 1 94.44 109 LYS B O 1
ATOM 1956 N N . LYS B 1 110 ? 11.609 6.203 -10.461 1 95.69 110 LYS B N 1
ATOM 1957 C CA . LYS B 1 110 ? 12.078 7.582 -10.328 1 95.69 110 LYS B CA 1
ATOM 1958 C C . LYS B 1 110 ? 12.945 7.754 -9.086 1 95.69 110 LYS B C 1
ATOM 1960 O O . LYS B 1 110 ? 13.977 8.422 -9.125 1 95.69 110 LYS B O 1
ATOM 1965 N N . HIS B 1 111 ? 12.586 7.133 -8.023 1 95.5 111 HIS B N 1
ATOM 1966 C CA . HIS B 1 111 ? 13.148 7.535 -6.742 1 95.5 111 HIS B CA 1
ATOM 1967 C C . HIS B 1 111 ? 13.992 6.422 -6.141 1 95.5 111 HIS B C 1
ATOM 1969 O O . HIS B 1 111 ? 14.617 6.605 -5.09 1 95.5 111 HIS B O 1
ATOM 1975 N N . CYS B 1 112 ? 14 5.328 -6.766 1 87.44 112 CYS B N 1
ATOM 1976 C CA . CYS B 1 112 ? 14.836 4.234 -6.297 1 87.44 112 CYS B CA 1
ATOM 1977 C C . CYS B 1 112 ? 15.898 3.877 -7.332 1 87.44 112 CYS B C 1
ATOM 1979 O O . CYS B 1 112 ? 15.711 2.949 -8.125 1 87.44 112 CYS B O 1
ATOM 1981 N N . PRO B 1 113 ? 16.953 4.609 -7.332 1 74.31 113 PRO B N 1
ATOM 1982 C CA . PRO B 1 113 ? 18 4.352 -8.312 1 74.31 113 PRO B CA 1
ATOM 1983 C C . PRO B 1 113 ? 18.594 2.953 -8.188 1 74.31 113 PRO B C 1
ATOM 1985 O O . PRO B 1 113 ? 18.641 2.395 -7.09 1 74.31 113 PRO B O 1
ATOM 1988 N N . GLY B 1 114 ? 19.047 2.34 -9.297 1 63.81 114 GLY B N 1
ATOM 1989 C CA . GLY B 1 114 ? 19.703 1.045 -9.398 1 63.81 114 GLY B CA 1
ATOM 1990 C C . GLY B 1 114 ? 18.719 -0.111 -9.492 1 63.81 114 GLY B C 1
ATOM 1991 O O . GLY B 1 114 ? 19.109 -1.272 -9.344 1 63.81 114 GLY B O 1
ATOM 1992 N N . THR B 1 115 ? 17.469 0.246 -9.289 1 53.31 115 THR B N 1
ATOM 1993 C CA . THR B 1 115 ? 16.5 -0.839 -9.422 1 53.31 115 THR B CA 1
ATOM 1994 C C . THR B 1 115 ? 16.344 -1.244 -10.883 1 53.31 115 THR B C 1
ATOM 1996 O O . THR B 1 115 ? 16.328 -0.389 -11.773 1 53.31 115 THR B O 1
ATOM 1999 N N . ASP B 1 116 ? 16.969 -2.309 -11.281 1 47.94 116 ASP B N 1
ATOM 2000 C CA . ASP B 1 116 ? 16.859 -2.877 -12.625 1 47.94 116 ASP B CA 1
ATOM 2001 C C . ASP B 1 116 ? 15.461 -3.42 -12.883 1 47.94 116 ASP B C 1
ATOM 2003 O O . ASP B 1 116 ? 14.844 -4.031 -12 1 47.94 116 ASP B O 1
ATOM 2007 N N . VAL B 1 117 ? 14.648 -2.76 -13.703 1 44.59 117 VAL B N 1
ATOM 2008 C CA . VAL B 1 117 ? 13.391 -3.326 -14.18 1 44.59 117 VAL B CA 1
ATOM 2009 C C . VAL B 1 117 ? 13.586 -4.793 -14.555 1 44.59 117 VAL B C 1
ATOM 2011 O O . VAL B 1 117 ? 14.609 -5.156 -15.141 1 44.59 117 VAL B O 1
ATOM 2014 N N . PHE B 1 118 ? 13.117 -5.652 -13.898 1 39.34 118 PHE B N 1
ATOM 2015 C CA . PHE B 1 118 ? 13.195 -7.062 -14.258 1 39.34 118 PHE B CA 1
ATOM 2016 C C . PHE B 1 118 ? 12.797 -7.27 -15.719 1 39.34 118 PHE B C 1
ATOM 2018 O O . PHE B 1 118 ? 11.727 -6.82 -16.141 1 39.34 118 PHE B O 1
ATOM 2025 N N . ARG B 1 119 ? 13.68 -7.086 -16.641 1 37.75 119 ARG B N 1
ATOM 2026 C CA . ARG B 1 119 ? 13.406 -7.602 -17.969 1 37.75 119 ARG B CA 1
ATOM 2027 C C . ARG B 1 119 ? 12.641 -8.914 -17.906 1 37.75 119 ARG B C 1
ATOM 2029 O O . ARG B 1 119 ? 12.891 -9.75 -17.031 1 37.75 119 ARG B O 1
ATOM 2036 N N . PRO B 1 120 ? 11.406 -9.031 -18.438 1 33 120 PRO B N 1
ATOM 2037 C CA . PRO B 1 120 ? 10.82 -10.375 -18.484 1 33 120 PRO B CA 1
ATOM 2038 C C . PRO B 1 120 ? 11.867 -11.469 -18.641 1 33 120 PRO B C 1
ATOM 2040 O O . PRO B 1 120 ? 12.812 -11.32 -19.422 1 33 120 PRO B O 1
ATOM 2043 N N . VAL B 1 121 ? 12.227 -12.117 -17.625 1 33.38 121 VAL B N 1
ATOM 2044 C CA . VAL B 1 121 ? 13.109 -13.266 -17.797 1 33.38 121 VAL B CA 1
ATOM 2045 C C . VAL B 1 121 ? 12.75 -14.008 -19.094 1 33.38 121 VAL B C 1
ATOM 2047 O O . VAL B 1 121 ? 11.57 -14.281 -19.344 1 33.38 121 VAL B O 1
ATOM 2050 N N . ASP B 1 122 ? 13.398 -13.727 -20.141 1 33.47 122 ASP B N 1
ATOM 2051 C CA . ASP B 1 122 ? 13.258 -14.578 -21.312 1 33.47 122 ASP B CA 1
ATOM 2052 C C . ASP B 1 122 ? 13.039 -16.031 -20.922 1 33.47 122 ASP B C 1
ATOM 2054 O O . ASP B 1 122 ? 13.664 -16.531 -19.984 1 33.47 122 ASP B O 1
ATOM 2058 N N . PRO B 1 123 ? 11.797 -16.594 -21.094 1 35.81 123 PRO B N 1
ATOM 2059 C CA . PRO B 1 123 ? 11.688 -18.016 -20.766 1 35.81 123 PRO B CA 1
ATOM 2060 C C . PRO B 1 123 ? 13 -18.766 -20.969 1 35.81 123 PRO B C 1
ATOM 2062 O O . PRO B 1 123 ? 13.812 -18.391 -21.812 1 35.81 123 PRO B O 1
ATOM 2065 N N . PRO B 1 124 ? 13.508 -19.234 -19.844 1 35.84 124 PRO B N 1
ATOM 2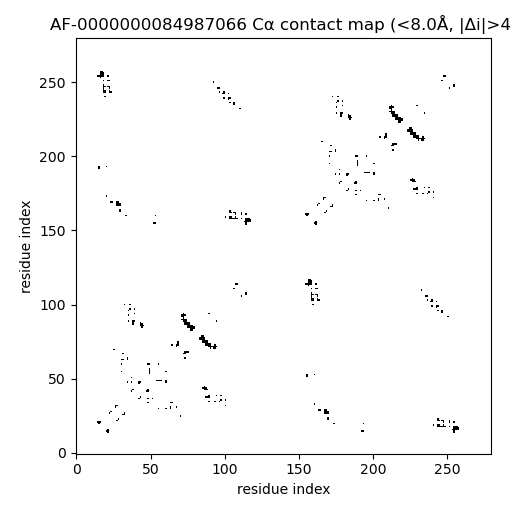066 C CA . PRO B 1 124 ? 14.75 -19.969 -20.141 1 35.84 124 PRO B CA 1
ATOM 2067 C C . PRO B 1 124 ? 14.75 -20.609 -21.516 1 35.84 124 PRO B C 1
ATOM 2069 O O . PRO B 1 124 ? 13.703 -21.062 -21.984 1 35.84 124 PRO B O 1
ATOM 2072 N N . ALA B 1 125 ? 15.547 -20.125 -22.422 1 40.38 125 ALA B N 1
ATOM 2073 C CA . ALA B 1 125 ? 15.648 -20.781 -23.719 1 40.38 125 ALA B CA 1
ATOM 2074 C C . ALA B 1 125 ? 15.516 -22.281 -23.594 1 40.38 125 ALA B C 1
ATOM 2076 O O . ALA B 1 125 ? 16.109 -22.906 -22.703 1 40.38 125 ALA B O 1
ATOM 2077 N N . LEU B 1 126 ? 14.328 -22.828 -23.891 1 40.06 126 LEU B N 1
ATOM 2078 C CA . LEU B 1 126 ? 14.203 -24.281 -23.938 1 40.06 126 LEU B CA 1
ATOM 2079 C C . LEU B 1 126 ? 15.508 -24.906 -24.422 1 40.06 126 LEU B C 1
ATOM 2081 O O . LEU B 1 126 ? 16.172 -24.375 -25.312 1 40.06 126 LEU B O 1
ATOM 2085 N N . PRO B 1 127 ? 16.188 -25.641 -23.562 1 38.38 127 PRO B N 1
ATOM 2086 C CA . PRO B 1 127 ? 17.391 -26.266 -24.109 1 38.38 127 PRO B CA 1
ATOM 2087 C C . PRO B 1 127 ? 17.219 -26.766 -25.531 1 38.38 127 PRO B C 1
ATOM 2089 O O . PRO B 1 127 ? 16.203 -27.391 -25.844 1 38.38 127 PRO B O 1
ATOM 2092 N N . VAL B 1 128 ? 17.516 -26 -26.578 1 38.38 128 VAL B N 1
ATOM 2093 C CA . VAL B 1 128 ? 17.484 -26.531 -27.938 1 38.38 128 VAL B CA 1
ATOM 2094 C C . VAL B 1 128 ? 18.062 -27.938 -27.953 1 38.38 128 VAL B C 1
ATOM 2096 O O . VAL B 1 128 ? 19.125 -28.203 -27.406 1 38.38 128 VAL B O 1
ATOM 2099 N N . SER B 1 129 ? 17.188 -28.922 -27.797 1 39.25 129 SER B N 1
ATOM 2100 C CA . SER B 1 129 ? 17.625 -30.297 -28.016 1 39.25 129 SER B CA 1
ATOM 2101 C C . SER B 1 129 ? 18.578 -30.391 -29.188 1 39.25 129 SER B C 1
ATOM 2103 O O . SER B 1 129 ? 18.234 -30.031 -30.312 1 39.25 129 SER B O 1
ATOM 2105 N N . LYS B 1 130 ? 19.891 -30.109 -29.047 1 41.97 130 LYS B N 1
ATOM 2106 C CA . LYS B 1 130 ? 20.844 -30.469 -30.094 1 41.97 130 LYS B CA 1
ATOM 2107 C C . LYS B 1 130 ? 20.578 -31.859 -30.641 1 41.97 130 LYS B C 1
ATOM 2109 O O . LYS B 1 130 ? 20.672 -32.844 -29.922 1 41.97 130 LYS B O 1
ATOM 2114 N N . THR B 1 131 ? 19.484 -32.062 -31.438 1 39.19 131 THR B N 1
ATOM 2115 C CA . THR B 1 131 ? 19.438 -33.312 -32.219 1 39.19 131 THR B CA 1
ATOM 2116 C C . THR B 1 131 ? 20.781 -33.594 -32.875 1 39.19 131 THR B C 1
ATOM 2118 O O . THR B 1 131 ? 21.266 -32.781 -33.688 1 39.19 131 THR B O 1
ATOM 2121 N N . GLY B 1 132 ? 21.844 -34.094 -32.094 1 34.06 132 GLY B N 1
ATOM 2122 C CA . GLY B 1 132 ? 23.062 -34.656 -32.625 1 34.06 132 GLY B CA 1
ATOM 2123 C C . GLY B 1 132 ? 22.828 -35.562 -33.812 1 34.06 132 GLY B C 1
ATOM 2124 O O . GLY B 1 132 ? 22.172 -36.594 -33.688 1 34.06 132 GLY B O 1
ATOM 2125 N N . SER B 1 133 ? 22.453 -35.062 -35.031 1 40 133 SER B N 1
ATOM 2126 C CA . SER B 1 133 ? 22.5 -35.875 -36.219 1 40 133 SER B CA 1
ATOM 2127 C C . SER B 1 133 ? 23.812 -36.656 -36.344 1 40 133 SER B C 1
ATOM 2129 O O . SER B 1 133 ? 24.859 -36.062 -36.531 1 40 133 SER B O 1
ATOM 2131 N N . THR B 1 134 ? 24.062 -37.625 -35.438 1 38.78 134 THR B N 1
ATOM 2132 C CA . THR B 1 134 ? 25.125 -38.594 -35.688 1 38.78 134 THR B CA 1
ATOM 2133 C C . THR B 1 134 ? 25 -39.188 -37.094 1 38.78 134 THR B C 1
ATOM 2135 O O . THR B 1 134 ? 24.016 -39.844 -37.406 1 38.78 134 THR B O 1
ATOM 2138 N N . ASN B 1 135 ? 25.375 -38.469 -38.188 1 39.53 135 ASN B N 1
ATOM 2139 C CA . ASN B 1 135 ? 25.609 -39.062 -39.5 1 39.53 135 ASN B CA 1
ATOM 2140 C C . ASN B 1 135 ? 26.5 -40.281 -39.406 1 39.53 135 ASN B C 1
ATOM 2142 O O . ASN B 1 135 ? 27.672 -40.188 -39.031 1 39.53 135 ASN B O 1
ATOM 2146 N N . SER B 1 136 ? 25.969 -41.438 -38.969 1 39.88 136 SER B N 1
ATOM 2147 C CA . SER B 1 136 ? 26.594 -42.75 -39.156 1 39.88 136 SER B CA 1
ATOM 2148 C C . SER B 1 136 ? 27.031 -42.906 -40.625 1 39.88 136 SER B C 1
ATOM 2150 O O . SER B 1 136 ? 26.203 -42.969 -41.531 1 39.88 136 SER B O 1
ATOM 2152 N N . ASP B 1 137 ? 28.078 -42.219 -41.062 1 37.75 137 ASP B N 1
ATOM 2153 C CA . ASP B 1 137 ? 28.766 -42.594 -42.312 1 37.75 137 ASP B CA 1
ATOM 2154 C C . ASP B 1 137 ? 29.078 -44.094 -42.344 1 37.75 137 ASP B C 1
ATOM 2156 O O . ASP B 1 137 ? 29.906 -44.562 -41.562 1 37.75 137 ASP B O 1
ATOM 2160 N N . PHE B 1 138 ? 28.047 -45.031 -42.375 1 38.25 138 PHE B N 1
ATOM 2161 C CA . PHE B 1 138 ? 28.281 -46.406 -42.781 1 38.25 138 PHE B CA 1
ATOM 2162 C C . PHE B 1 138 ? 28.984 -46.469 -44.125 1 38.25 138 PHE B C 1
ATOM 2164 O O . PHE B 1 138 ? 28.359 -46.219 -45.156 1 38.25 138 PHE B O 1
ATOM 2171 N N . ASN B 1 139 ? 30.141 -45.812 -44.312 1 35.44 139 ASN B N 1
ATOM 2172 C CA . ASN B 1 139 ? 30.938 -46.219 -45.469 1 35.44 139 ASN B CA 1
ATOM 2173 C C . ASN B 1 139 ? 31.234 -47.688 -45.469 1 35.44 139 ASN B C 1
ATOM 2175 O O . ASN B 1 139 ? 31.953 -48.188 -44.594 1 35.44 139 ASN B O 1
ATOM 2179 N N . ASP B 1 140 ? 30.203 -48.5 -45.562 1 27.92 140 ASP B N 1
ATOM 2180 C CA . ASP B 1 140 ? 30.547 -49.688 -46.344 1 27.92 140 ASP B CA 1
ATOM 2181 C C . ASP B 1 140 ? 30.828 -49.344 -47.781 1 27.92 140 ASP B C 1
ATOM 2183 O O . ASP B 1 140 ? 30.188 -48.469 -48.344 1 27.92 140 ASP B O 1
#

Radius of gyration: 27.67 Å; Cα contacts (8 Å, |Δi|>4): 298; chains: 2; bounding box: 87×108×76 Å

InterPro domains:
  IPR002577 Helix-turn-helix, HxlR type [PF01638] (27-113)
  IPR002577 Helix-turn-helix, HxlR type [PS51118] (18-116)
  IPR036388 Winged helix-like DNA-binding domain superfamily [G3DSA:1.10.10.10] (12-134)
  IPR036390 Winged helix DNA-binding domain superfamily [SSF46785] (14-114)

Foldseek 3Di:
DPPPPPPPPPVPVPPDPDPVVNVCVQQVDDLLVLVLVQQVVPAWFLVSSCPDPVNDDSVRSVVSLVSCVVSVQKDWDFPDVVVTGITIHGDPNSVVCVVVVVVVVVVCPVPPPPPPDPDPPPPPPPPPPPPPPPPPPPPD/DCPPPPPPPPPPVPPDPDPVVNVCVQQVDDLLVLVLVQQVVPAWALVSSCPDPVNDDSVRSVVSLVSCVVSVQKDWDFPDVVVTGITIHGDPNSVVCVVVVVVVVVVCPVPPPPPPPPDPPPPPPPPPPPPPPPPPPPPD

Sequence (280 aa):
MTGGAEAGDGIIFKRSSCPITNGLNIFGDKWTLLVIRDLVLGKRRYADFISSPENIASNILADRLKRLETAGLVCRRVYQQKPVRYEYVLTEKGNDLKPVLEAISRWGKKHCPGTDVFRPVDPPALPVSKTGSTNSDFNDMTGGAEAGDGIIFKRSSCPITNGLNIFGDKWTLLVIRDLVLGKRRYADFISSPENIASNILADRLKRLETAGLVCRRVYQQKPVRYEYVLTEKGNDLKPVLEAISRWGKKHCPGTDVFRPVDPPALPVSKTGSTNSDFND

Nearest PDB structures (foldseek):
  4a5m-assembly1_B  TM=9.052E-01  e=5.669E-07  Bacillus subtilis
  5hs7-assembly1_A  TM=8.162E-01  e=9.890E-07  Bacillus subtilis subsp. subtilis str. 168
  4a5n-assembly2_D  TM=8.934E-01  e=3.010E-06  Bacillus subtilis
  7kd3-assembly1_A  TM=9.056E-01  e=8.614E-06  Clostridioides difficile R20291
  5hs8-assembly1_A  TM=7.950E-01  e=3.203E-06  Bacillus subtilis subsp. subtilis str. 168

Organism: Nitrosospira multiformis (strain ATCC 25196 / NCIMB 11849 / C 71) (NCBI:txid323848)

Secondary structure (DSSP, 8-state):
----------------S-HHHHHHHHH-BHHHHHHHHHHHTT--SHHHHHTSTT---HHHHHHHHHHHHHTTSEEEEEEETTTTEEEEEE-HHHHTTHHHHHHHHHHHHHHSTT--------------------------/----------------S-HHHHHHHHH-BHHHHHHHHHHHTT--SHHHHHTSTT---HHHHHHHHHHHHHTTSEEEEEEETTTTEEEEEE-HHHHTTHHHHHHHHHHHHHHSTT--------------------------

Solvent-accessible surface area (backbone atoms only — not comparable to full-atom values): 16569 Å² total; per-residue (Å²): 134,82,77,71,75,74,75,72,76,63,82,63,76,76,69,48,39,38,24,43,57,46,38,33,73,74,49,29,38,44,65,51,48,52,52,50,50,42,42,73,73,65,43,40,35,72,71,53,60,55,66,39,90,83,56,58,51,70,69,57,48,54,52,44,53,52,49,34,37,75,71,50,26,30,42,79,42,76,78,36,76,85,70,74,37,66,33,45,43,71,32,71,70,34,52,58,41,50,61,32,53,50,33,36,30,54,43,10,60,71,74,38,79,86,36,44,70,72,62,76,72,66,67,73,74,68,76,73,74,75,74,74,76,74,76,74,76,74,76,121,136,82,76,70,76,72,72,71,81,60,82,66,76,76,69,48,37,37,25,44,57,46,37,33,73,74,47,28,38,43,66,51,48,51,52,50,48,41,43,74,73,64,43,40,34,71,70,54,59,53,66,39,90,82,57,60,51,69,69,57,48,54,51,45,53,51,49,34,36,76,71,48,28,30,44,79,41,74,78,36,77,84,68,71,38,65,33,44,44,71,30,72,68,34,53,57,42,50,61,33,52,50,34,35,30,54,43,10,59,70,72,39,79,85,37,44,71,73,63,77,72,66,69,74,74,68,76,73,75,75,77,74,76,75,75,76,77,73,78,117

pLDDT: mean 78.37, std 27.33, range [27.72, 98.81]